Protein AF-A0A397UFF4-F1 (afdb_monomer_lite)

Foldseek 3Di:
DVVQLVLQLVLLVLLLLLVCLLCCQVVVPDDPDPVVVVVSVCCSVVVSVVLVVVLVVVCVVQVQFDDQPPDTDRFPPLVSCLSTNQNVSQVSLVVLLVSLVVSLVSLVVVVVVVVVVVVVVVVVVVPDDDDDDDDDDDVPVVVVVVVVVVVVSLLSNLSSVLSNVLSVLSNVLNVVSVVCSVVVPRDDSDDGSNVVSVVVNVVSCCVSPVPDPCVVVVCVVVVD

pLDDT: mean 74.73, std 12.28, range [41.25, 94.06]

Organism: NCBI:txid44941

Sequence (224 aa):
MVLQYTATFQMACAFCFAIQTYVQLVHFHQSISHEIRIFFRWFIIIYPIIMTTILIILSARFSAVKPKRMICDVIDPVWIRIFGFSGLNQLYSIPGTFFSGRAAYEVYKHLDLFKSSSNSASEHVIDHDNIHQQRNTSRDHFSTQNKAYSLTRDAAIRMVVFSFLFALINFFACIPNFIDIINGVRIEKEPTSTDWVASAIGIFVFLVFGWPYNFQNVKKLWLG

Structure (mmCIF, N/CA/C/O backbone):
data_AF-A0A397UFF4-F1
#
_entry.id   AF-A0A397UFF4-F1
#
loop_
_atom_site.group_PDB
_atom_site.id
_atom_site.type_symbol
_atom_site.label_atom_id
_atom_site.label_alt_id
_atom_site.label_comp_id
_atom_site.label_asym_id
_atom_site.label_entity_id
_atom_site.label_seq_id
_atom_site.pdbx_PDB_ins_code
_atom_site.Cartn_x
_atom_site.Cartn_y
_atom_site.Cartn_z
_atom_site.occupancy
_atom_site.B_iso_or_equiv
_atom_site.auth_seq_id
_atom_site.auth_comp_id
_atom_site.auth_asym_id
_atom_site.auth_atom_id
_atom_site.pdbx_PDB_model_num
ATOM 1 N N . MET A 1 1 ? -9.339 -7.759 16.052 1.00 76.62 1 MET A N 1
ATOM 2 C CA . MET A 1 1 ? -7.878 -7.910 16.240 1.00 76.62 1 MET A CA 1
ATOM 3 C C . MET A 1 1 ? -7.187 -8.522 15.027 1.00 76.62 1 MET A C 1
ATOM 5 O O . MET A 1 1 ? -6.348 -7.839 14.462 1.00 76.62 1 MET A O 1
ATOM 9 N N . VAL A 1 2 ? -7.562 -9.721 14.554 1.00 82.38 2 VAL A N 1
ATOM 10 C CA . VAL A 1 2 ? -6.943 -10.323 13.346 1.00 82.38 2 VAL A CA 1
ATOM 11 C C . VAL A 1 2 ? -6.980 -9.375 12.141 1.00 82.38 2 VAL A C 1
ATOM 13 O O . VAL A 1 2 ? -5.948 -9.144 11.528 1.00 82.38 2 VAL A O 1
ATOM 16 N N . LEU A 1 3 ? -8.124 -8.731 11.885 1.00 79.75 3 LEU A N 1
ATOM 17 C CA . LEU A 1 3 ? -8.279 -7.755 10.797 1.00 79.75 3 LEU A CA 1
ATOM 18 C C . LEU A 1 3 ? -7.298 -6.564 10.884 1.00 79.75 3 LEU A C 1
ATOM 20 O O . LEU A 1 3 ? -6.788 -6.089 9.873 1.00 79.75 3 LEU A O 1
ATOM 24 N N . GLN A 1 4 ? -7.015 -6.081 12.097 1.00 81.69 4 GLN A N 1
ATOM 25 C CA . GLN A 1 4 ? -6.089 -4.963 12.318 1.00 81.69 4 GLN A CA 1
ATOM 26 C C . GLN A 1 4 ? -4.633 -5.405 12.123 1.00 81.69 4 GLN A C 1
ATOM 28 O O . GLN A 1 4 ? -3.840 -4.682 11.518 1.00 81.69 4 GLN A O 1
ATOM 33 N N . TYR A 1 5 ? -4.299 -6.621 12.560 1.00 87.31 5 TYR A N 1
ATOM 34 C CA . TYR A 1 5 ? -2.994 -7.221 12.299 1.00 87.31 5 TYR A CA 1
ATOM 35 C C . TYR A 1 5 ? -2.764 -7.417 10.794 1.00 87.31 5 TYR A C 1
ATOM 37 O O . TYR A 1 5 ? -1.749 -6.977 10.263 1.00 87.31 5 TYR A O 1
ATOM 45 N N . THR A 1 6 ? -3.727 -8.002 10.075 1.00 85.69 6 THR A N 1
ATOM 46 C CA . THR A 1 6 ? -3.602 -8.230 8.626 1.00 85.69 6 THR A CA 1
ATOM 47 C C . THR A 1 6 ? -3.455 -6.926 7.856 1.00 85.69 6 THR A C 1
ATOM 49 O O . THR A 1 6 ? -2.673 -6.854 6.914 1.00 85.69 6 THR A O 1
ATOM 52 N N . ALA A 1 7 ? -4.156 -5.876 8.277 1.00 81.50 7 ALA A N 1
ATOM 53 C CA . ALA A 1 7 ? -4.060 -4.571 7.646 1.00 81.50 7 ALA A CA 1
ATOM 54 C C . ALA A 1 7 ? -2.711 -3.882 7.874 1.00 81.50 7 ALA A C 1
ATOM 56 O O . ALA A 1 7 ? -2.105 -3.389 6.926 1.00 81.50 7 ALA A O 1
ATOM 57 N N . THR A 1 8 ? -2.220 -3.866 9.117 1.00 85.56 8 THR A N 1
ATOM 58 C CA . THR A 1 8 ? -0.905 -3.284 9.436 1.00 85.56 8 THR A CA 1
ATOM 59 C C . THR A 1 8 ? 0.222 -4.062 8.760 1.00 85.56 8 THR A C 1
ATOM 61 O O . THR A 1 8 ? 1.150 -3.458 8.224 1.00 85.56 8 THR A O 1
ATOM 64 N N . PHE A 1 9 ? 0.102 -5.390 8.690 1.00 89.75 9 PHE A N 1
ATOM 65 C CA . PHE A 1 9 ? 0.999 -6.248 7.922 1.00 89.75 9 PHE A CA 1
ATOM 66 C C . PHE A 1 9 ? 0.965 -5.920 6.422 1.00 89.75 9 PHE A C 1
ATOM 68 O O . PHE A 1 9 ? 2.011 -5.705 5.812 1.00 89.75 9 PHE A O 1
ATOM 75 N N . GLN A 1 10 ? -0.227 -5.817 5.823 1.00 86.38 10 GLN A N 1
ATOM 76 C CA . GLN A 1 10 ? -0.390 -5.462 4.412 1.00 86.38 10 GLN A CA 1
ATOM 77 C C . GLN A 1 10 ? 0.230 -4.095 4.095 1.00 86.38 10 GLN A C 1
ATOM 79 O O . GLN A 1 10 ? 0.913 -3.957 3.081 1.00 86.38 10 GLN A O 1
ATOM 84 N N . MET A 1 11 ? 0.040 -3.101 4.964 1.00 84.31 11 MET A N 1
ATOM 85 C CA . MET A 1 11 ? 0.627 -1.772 4.787 1.00 84.31 11 MET A CA 1
ATOM 86 C C . MET A 1 11 ? 2.148 -1.776 4.918 1.00 84.31 11 MET A C 1
ATOM 88 O O . MET A 1 11 ? 2.818 -1.136 4.109 1.00 84.31 11 MET A O 1
ATOM 92 N N . ALA A 1 12 ? 2.710 -2.528 5.870 1.00 88.75 12 ALA A N 1
ATOM 93 C CA . ALA A 1 12 ? 4.157 -2.694 5.983 1.00 88.75 12 ALA A CA 1
ATOM 94 C C . ALA A 1 12 ? 4.745 -3.341 4.718 1.00 88.75 12 ALA A C 1
ATOM 96 O O . ALA A 1 12 ? 5.722 -2.840 4.162 1.00 88.75 12 ALA A O 1
ATOM 97 N N . CYS A 1 13 ? 4.102 -4.397 4.209 1.00 88.75 13 CYS A N 1
ATOM 98 C CA . CYS A 1 13 ? 4.479 -5.042 2.952 1.00 88.75 13 CYS A CA 1
ATOM 99 C C . CYS A 1 13 ? 4.415 -4.073 1.768 1.00 88.75 13 CYS A C 1
ATOM 101 O O . CYS A 1 13 ? 5.367 -3.989 0.995 1.00 88.75 13 CYS A O 1
ATOM 103 N N . ALA A 1 14 ? 3.326 -3.315 1.637 1.00 84.88 14 ALA A N 1
ATOM 104 C CA . ALA A 1 14 ? 3.156 -2.355 0.554 1.00 84.88 14 ALA A CA 1
ATOM 105 C C . ALA A 1 14 ? 4.179 -1.214 0.612 1.00 84.88 14 ALA A C 1
ATOM 107 O O . ALA A 1 14 ? 4.724 -0.819 -0.415 1.00 84.88 14 ALA A O 1
ATOM 108 N N . PHE A 1 15 ? 4.486 -0.713 1.809 1.00 86.62 15 PHE A N 1
ATOM 109 C CA . PHE A 1 15 ? 5.503 0.313 2.007 1.00 86.62 15 PHE A CA 1
ATOM 110 C C . PHE A 1 15 ? 6.901 -0.192 1.627 1.00 86.62 15 PHE A C 1
ATOM 112 O O . PHE A 1 15 ? 7.610 0.458 0.857 1.00 86.62 15 PHE A O 1
ATOM 119 N N . CYS A 1 16 ? 7.280 -1.385 2.095 1.00 88.69 16 CYS A N 1
ATOM 120 C CA . CYS A 1 16 ? 8.537 -2.021 1.706 1.00 88.69 16 CYS A CA 1
ATOM 121 C C . CYS A 1 16 ? 8.599 -2.284 0.196 1.00 88.69 16 CYS A C 1
ATOM 123 O O . CYS A 1 16 ? 9.636 -2.044 -0.420 1.00 88.69 16 CYS A O 1
ATOM 125 N N . PHE A 1 17 ? 7.492 -2.716 -0.412 1.00 85.81 17 PHE A N 1
ATOM 126 C CA . PHE A 1 17 ? 7.392 -2.922 -1.854 1.00 85.81 17 PHE A CA 1
ATOM 127 C C . PHE A 1 17 ? 7.579 -1.617 -2.638 1.00 85.81 17 PHE A C 1
ATOM 129 O O . PHE A 1 17 ? 8.335 -1.596 -3.610 1.00 85.81 17 PHE A O 1
ATOM 136 N N . ALA A 1 18 ? 6.963 -0.518 -2.194 1.00 84.56 18 ALA A N 1
ATOM 137 C CA . ALA A 1 18 ? 7.121 0.797 -2.807 1.00 84.56 18 ALA A CA 1
ATOM 138 C C . ALA A 1 18 ? 8.579 1.279 -2.751 1.00 84.56 18 ALA A C 1
ATOM 140 O O . ALA A 1 18 ? 9.118 1.728 -3.762 1.00 84.56 18 ALA A O 1
ATOM 141 N N . ILE A 1 19 ? 9.251 1.129 -1.601 1.00 85.25 19 ILE A N 1
ATOM 142 C CA . ILE A 1 19 ? 10.671 1.491 -1.459 1.00 85.25 19 ILE A CA 1
ATOM 143 C C . ILE A 1 19 ? 11.549 0.600 -2.332 1.00 85.25 19 ILE A C 1
ATOM 145 O O . ILE A 1 19 ? 12.431 1.096 -3.028 1.00 85.25 19 ILE A O 1
ATOM 149 N N . GLN A 1 20 ? 11.322 -0.712 -2.315 1.00 86.19 20 GLN A N 1
ATOM 150 C CA . GLN A 1 20 ? 12.098 -1.647 -3.119 1.00 86.19 20 GLN A CA 1
ATOM 151 C C . GLN A 1 20 ? 11.964 -1.338 -4.614 1.00 86.19 20 GLN A C 1
ATOM 153 O O . GLN A 1 20 ? 12.970 -1.297 -5.319 1.00 86.19 20 GLN A O 1
ATOM 158 N N . THR A 1 21 ? 10.743 -1.070 -5.071 1.00 81.31 21 THR A N 1
ATOM 159 C CA . THR A 1 21 ? 10.449 -0.680 -6.453 1.00 81.31 21 THR A CA 1
ATOM 160 C C . THR A 1 21 ? 11.143 0.636 -6.804 1.00 81.31 21 THR A C 1
ATOM 162 O O . THR A 1 21 ? 11.802 0.730 -7.836 1.00 81.31 21 THR A O 1
ATOM 165 N N . TYR A 1 22 ? 11.078 1.630 -5.915 1.00 83.19 22 TYR A N 1
ATOM 166 C CA . TYR A 1 22 ? 11.775 2.903 -6.084 1.00 83.19 22 TYR A CA 1
ATOM 167 C C . TYR A 1 22 ? 13.294 2.720 -6.207 1.00 83.19 22 TYR A C 1
ATOM 169 O O . TYR A 1 22 ? 13.891 3.205 -7.163 1.00 83.19 22 TYR A O 1
ATOM 177 N N . VAL A 1 23 ? 13.926 1.983 -5.289 1.00 82.94 23 VAL A N 1
ATOM 178 C CA . VAL A 1 23 ? 15.381 1.764 -5.312 1.00 82.94 23 VAL A CA 1
ATOM 179 C C . VAL A 1 23 ? 15.800 1.014 -6.574 1.00 82.94 23 VAL A C 1
ATOM 181 O O . VAL A 1 23 ? 16.764 1.412 -7.217 1.00 82.94 23 VAL A O 1
ATOM 184 N N . GLN A 1 24 ? 15.067 -0.029 -6.967 1.00 78.88 24 GLN A N 1
ATOM 185 C CA . GLN A 1 24 ? 15.399 -0.813 -8.159 1.00 78.88 24 GLN A CA 1
ATOM 186 C C . GLN A 1 24 ? 15.298 -0.005 -9.458 1.00 78.88 24 GLN A C 1
ATOM 188 O O . GLN A 1 24 ? 16.099 -0.220 -10.364 1.00 78.88 24 GLN A O 1
ATOM 193 N N . LEU A 1 25 ? 14.328 0.906 -9.559 1.00 75.12 25 LEU A N 1
ATOM 194 C CA . LEU A 1 25 ? 14.071 1.648 -10.795 1.00 75.12 25 LEU A CA 1
ATOM 195 C C . LEU A 1 25 ? 14.857 2.949 -10.889 1.00 75.12 25 LEU A C 1
ATOM 197 O O . LEU A 1 25 ? 15.364 3.271 -11.958 1.00 75.12 25 LEU A O 1
ATOM 201 N N . VAL A 1 26 ? 14.971 3.686 -9.784 1.00 77.06 26 VAL A N 1
ATOM 202 C CA . VAL A 1 26 ? 15.679 4.972 -9.756 1.00 77.06 26 VAL A CA 1
ATOM 203 C C . VAL A 1 26 ? 17.185 4.754 -9.645 1.00 77.06 26 VAL A C 1
ATOM 205 O O . VAL A 1 26 ? 17.960 5.387 -10.357 1.00 77.06 26 VAL A O 1
ATOM 208 N N . HIS A 1 27 ? 17.622 3.812 -8.806 1.00 75.19 27 HIS A N 1
ATOM 209 C CA . HIS A 1 27 ? 19.030 3.440 -8.680 1.00 75.19 27 HIS A CA 1
ATOM 210 C C . HIS A 1 27 ? 19.319 2.168 -9.479 1.00 75.19 27 HIS A C 1
ATOM 212 O O . HIS A 1 27 ? 19.759 1.168 -8.915 1.00 75.19 27 HIS A O 1
ATOM 218 N N . PHE A 1 28 ? 19.115 2.245 -10.801 1.00 63.56 28 PHE A N 1
ATOM 219 C CA . PHE A 1 28 ? 19.240 1.186 -11.824 1.00 63.56 28 PHE A CA 1
ATOM 220 C C . PHE A 1 28 ? 20.475 0.260 -11.703 1.00 63.56 28 PHE A C 1
ATOM 222 O O . PHE A 1 28 ? 20.515 -0.804 -12.314 1.00 63.56 28 PHE A O 1
ATOM 229 N N . HIS A 1 29 ? 21.485 0.632 -10.909 1.00 55.75 29 HIS A N 1
ATOM 230 C CA . HIS A 1 29 ? 22.740 -0.097 -10.744 1.00 55.75 29 HIS A CA 1
ATOM 231 C C . HIS A 1 29 ? 22.997 -0.670 -9.333 1.00 55.75 29 HIS A C 1
ATOM 233 O O . HIS A 1 29 ? 23.958 -1.420 -9.149 1.00 55.75 29 HIS A O 1
ATOM 239 N N . GLN A 1 30 ? 22.175 -0.361 -8.324 1.00 63.03 30 GLN A N 1
ATOM 240 C CA . GLN A 1 30 ? 22.461 -0.752 -6.942 1.00 63.03 30 GLN A CA 1
ATOM 241 C C . GLN A 1 30 ? 21.504 -1.851 -6.480 1.00 63.03 30 GLN A C 1
ATOM 243 O O . GLN A 1 30 ? 20.375 -1.608 -6.056 1.00 63.03 30 GLN A O 1
ATOM 248 N N . SER A 1 31 ? 21.969 -3.101 -6.547 1.00 65.94 31 SER A N 1
ATOM 249 C CA . SER A 1 31 ? 21.292 -4.205 -5.874 1.00 65.94 31 SER A CA 1
ATOM 250 C C . SER A 1 31 ? 21.135 -3.850 -4.397 1.00 65.94 31 SER A C 1
ATOM 252 O O . SER A 1 31 ? 22.133 -3.574 -3.730 1.00 65.94 31 SER A O 1
ATOM 254 N N . ILE A 1 32 ? 19.896 -3.862 -3.895 1.00 71.50 32 ILE A N 1
ATOM 255 C CA . ILE A 1 32 ? 19.600 -3.605 -2.479 1.00 71.50 32 ILE A CA 1
ATOM 256 C C . ILE A 1 32 ? 20.534 -4.462 -1.627 1.00 71.50 32 ILE A C 1
ATOM 258 O O . ILE A 1 32 ? 20.527 -5.694 -1.773 1.00 71.50 32 ILE A O 1
ATOM 262 N N . SER A 1 33 ? 21.323 -3.797 -0.777 1.00 82.12 33 SER A N 1
ATOM 263 C CA . SER A 1 33 ? 22.289 -4.450 0.100 1.00 82.12 33 SER A CA 1
ATOM 264 C C . SER A 1 33 ? 21.594 -5.499 0.963 1.00 82.12 33 SER A C 1
ATOM 266 O O . SER A 1 33 ? 20.416 -5.376 1.315 1.00 82.12 33 SER A O 1
ATOM 268 N N . HIS A 1 34 ? 22.325 -6.562 1.288 1.00 83.75 34 HIS A N 1
ATOM 269 C CA . HIS A 1 34 ? 21.810 -7.649 2.117 1.00 83.75 34 HIS A CA 1
ATOM 270 C C . HIS A 1 34 ? 21.244 -7.127 3.453 1.00 83.75 34 HIS A C 1
ATOM 272 O O . HIS A 1 34 ? 20.157 -7.536 3.863 1.00 83.75 34 HIS A O 1
ATOM 278 N N . GLU A 1 35 ? 21.908 -6.127 4.039 1.00 87.00 35 GLU A N 1
ATOM 279 C CA . GLU A 1 35 ? 21.488 -5.429 5.259 1.00 87.00 35 GLU A CA 1
ATOM 280 C C . GLU A 1 35 ? 20.086 -4.813 5.154 1.00 87.00 35 GLU A C 1
ATOM 282 O O . GLU A 1 35 ? 19.238 -5.029 6.019 1.00 87.00 35 GLU A O 1
ATOM 287 N N . ILE A 1 36 ? 19.784 -4.103 4.060 1.00 86.00 36 ILE A N 1
ATOM 288 C CA . ILE A 1 36 ? 18.471 -3.461 3.874 1.00 86.00 36 ILE A CA 1
ATOM 289 C C . ILE A 1 36 ? 17.365 -4.515 3.711 1.00 86.00 36 ILE A C 1
ATOM 291 O O . ILE A 1 36 ? 16.253 -4.338 4.208 1.00 86.00 36 ILE A O 1
ATOM 295 N N . ARG A 1 37 ? 17.658 -5.649 3.059 1.00 86.38 37 ARG A N 1
ATOM 296 C CA . ARG A 1 37 ? 16.687 -6.750 2.920 1.00 86.38 37 ARG A CA 1
ATOM 297 C C . ARG A 1 37 ? 16.364 -7.397 4.263 1.00 86.38 37 ARG A C 1
ATOM 299 O O . ARG A 1 37 ? 15.201 -7.706 4.521 1.00 86.38 37 ARG A O 1
ATOM 306 N N . ILE A 1 38 ? 17.379 -7.600 5.104 1.00 90.25 38 ILE A N 1
ATOM 307 C CA . ILE A 1 38 ? 17.199 -8.090 6.474 1.00 90.25 38 ILE A CA 1
ATOM 308 C C . ILE A 1 38 ? 16.347 -7.099 7.264 1.00 90.25 38 ILE A C 1
ATOM 310 O O . ILE A 1 38 ? 15.369 -7.506 7.891 1.00 90.25 38 ILE A O 1
ATOM 314 N N . PHE A 1 39 ? 16.670 -5.808 7.179 1.00 91.62 39 PHE A N 1
ATOM 315 C CA . PHE A 1 39 ? 15.912 -4.758 7.848 1.00 91.62 39 PHE A CA 1
ATOM 316 C C . PHE A 1 39 ? 14.433 -4.766 7.441 1.00 91.62 39 PHE A C 1
ATOM 318 O O . PHE A 1 39 ? 13.569 -4.812 8.312 1.00 91.62 39 PHE A O 1
ATOM 325 N N . PHE A 1 40 ? 14.115 -4.806 6.141 1.00 90.75 40 PHE A N 1
ATOM 326 C CA . PHE A 1 40 ? 12.722 -4.867 5.679 1.00 90.75 40 PHE A CA 1
ATOM 327 C C . PHE A 1 40 ? 11.993 -6.117 6.162 1.00 90.75 40 PHE A C 1
ATOM 329 O O . PHE A 1 40 ? 10.835 -6.033 6.565 1.00 90.75 40 PHE A O 1
ATOM 336 N N . ARG A 1 41 ? 12.664 -7.272 6.171 1.00 91.12 41 ARG A N 1
ATOM 337 C CA . ARG A 1 41 ? 12.071 -8.515 6.674 1.00 91.12 41 ARG A CA 1
ATOM 338 C C . ARG A 1 41 ? 11.702 -8.397 8.151 1.00 91.12 41 ARG A C 1
ATOM 340 O O . ARG A 1 41 ? 10.589 -8.754 8.528 1.00 91.12 41 ARG A O 1
ATOM 347 N N . TRP A 1 42 ? 12.611 -7.879 8.973 1.00 94.06 42 TRP A N 1
ATOM 348 C CA . TRP A 1 42 ? 12.339 -7.654 10.390 1.00 94.06 42 TRP A CA 1
ATOM 349 C C . TRP A 1 42 ? 11.266 -6.595 10.607 1.00 94.06 42 TRP A C 1
ATOM 351 O O . TRP A 1 42 ? 10.383 -6.803 11.431 1.00 94.06 42 TRP A O 1
ATOM 361 N N . PHE A 1 43 ? 11.288 -5.511 9.834 1.00 92.06 43 PHE A N 1
ATOM 362 C CA . PHE A 1 43 ? 10.275 -4.465 9.892 1.00 92.06 43 PHE A CA 1
ATOM 363 C C . PHE A 1 43 ? 8.873 -5.028 9.629 1.00 92.06 43 PHE A C 1
ATOM 365 O O . PHE A 1 43 ? 7.983 -4.824 10.447 1.00 92.06 43 PHE A O 1
ATOM 372 N N . ILE A 1 44 ? 8.690 -5.816 8.563 1.00 92.12 44 ILE A N 1
ATOM 373 C CA . ILE A 1 44 ? 7.399 -6.429 8.204 1.00 92.12 44 ILE A CA 1
ATOM 374 C C . ILE A 1 44 ? 6.849 -7.337 9.316 1.00 92.12 44 ILE A C 1
ATOM 376 O O . ILE A 1 44 ? 5.636 -7.429 9.475 1.00 92.12 44 ILE A O 1
ATOM 380 N N . ILE A 1 45 ? 7.711 -8.002 10.091 1.00 92.31 45 ILE A N 1
ATOM 381 C CA . ILE A 1 45 ? 7.288 -8.922 11.158 1.00 92.31 45 ILE A CA 1
ATOM 382 C C . ILE A 1 45 ? 7.067 -8.178 12.479 1.00 92.31 45 ILE A C 1
ATOM 384 O O . ILE A 1 45 ? 6.024 -8.324 13.113 1.00 92.31 45 ILE A O 1
ATOM 388 N N . ILE A 1 46 ? 8.047 -7.383 12.908 1.00 93.06 46 ILE A N 1
ATOM 389 C CA . ILE A 1 46 ? 8.064 -6.744 14.228 1.00 93.06 46 ILE A CA 1
ATOM 390 C C . ILE A 1 46 ? 7.032 -5.619 14.303 1.00 93.06 46 ILE A C 1
ATOM 392 O O . ILE A 1 46 ? 6.312 -5.512 15.295 1.00 93.06 46 ILE A O 1
ATOM 396 N N . TYR A 1 47 ? 6.930 -4.795 13.258 1.00 90.38 47 TYR A N 1
ATOM 397 C CA . TYR A 1 47 ? 6.035 -3.642 13.238 1.00 90.38 47 TYR A CA 1
ATOM 398 C C . TYR A 1 47 ? 4.563 -4.003 13.529 1.00 90.38 47 TYR A C 1
ATOM 400 O O . TYR A 1 47 ? 4.013 -3.460 14.492 1.00 90.38 47 TYR A O 1
ATOM 408 N N . PRO A 1 48 ? 3.907 -4.936 12.805 1.00 90.75 48 PRO A N 1
ATOM 409 C CA . PRO A 1 48 ? 2.508 -5.269 13.075 1.00 90.75 48 PRO A CA 1
ATOM 410 C C . PRO A 1 48 ? 2.311 -5.906 14.455 1.00 90.75 48 PRO A C 1
ATOM 412 O O . PRO A 1 48 ? 1.272 -5.680 15.075 1.00 90.75 48 PRO A O 1
ATOM 415 N N . ILE A 1 49 ? 3.297 -6.645 14.983 1.00 92.25 49 ILE A N 1
ATOM 416 C CA . ILE A 1 49 ? 3.241 -7.207 16.343 1.00 92.25 49 ILE A CA 1
ATOM 417 C C . ILE A 1 49 ? 3.222 -6.084 17.385 1.00 92.25 49 ILE A C 1
ATOM 419 O O . ILE A 1 49 ? 2.346 -6.068 18.252 1.00 92.25 49 ILE A O 1
ATOM 423 N N . ILE A 1 50 ? 4.148 -5.125 17.289 1.00 92.31 50 ILE A N 1
ATOM 424 C CA . ILE A 1 50 ? 4.219 -3.982 18.209 1.00 92.31 50 ILE A CA 1
ATOM 425 C C . ILE A 1 50 ? 2.928 -3.162 18.139 1.00 92.31 50 ILE A C 1
ATOM 427 O O . ILE A 1 50 ? 2.308 -2.912 19.173 1.00 92.31 50 ILE A O 1
ATOM 431 N N . MET A 1 51 ? 2.478 -2.795 16.936 1.00 89.88 51 MET A N 1
ATOM 432 C CA . MET A 1 51 ? 1.285 -1.956 16.780 1.00 89.88 51 MET A CA 1
ATOM 433 C C . MET A 1 51 ? 0.020 -2.646 17.283 1.00 89.88 51 MET A C 1
ATOM 435 O O . MET A 1 51 ? -0.781 -2.030 17.986 1.00 89.88 51 MET A O 1
ATOM 439 N N . THR A 1 52 ? -0.138 -3.940 16.996 1.00 89.50 52 THR A N 1
ATOM 440 C CA . THR A 1 52 ? -1.280 -4.715 17.499 1.00 89.50 52 THR A CA 1
ATOM 441 C C . THR A 1 52 ? -1.239 -4.816 19.024 1.00 89.50 52 THR A C 1
ATOM 443 O O . THR A 1 52 ? -2.272 -4.683 19.673 1.00 89.50 52 THR A O 1
ATOM 446 N N . THR A 1 53 ? -0.054 -4.981 19.616 1.00 91.44 53 THR A N 1
ATOM 447 C CA . THR A 1 53 ? 0.115 -5.048 21.075 1.00 91.44 53 THR A CA 1
ATOM 448 C C . THR A 1 53 ? -0.267 -3.729 21.746 1.00 91.44 53 THR A C 1
ATOM 450 O O . THR A 1 53 ? -1.044 -3.730 22.700 1.00 91.44 53 THR A O 1
ATOM 453 N N . ILE A 1 54 ? 0.210 -2.596 21.218 1.00 91.31 54 ILE A N 1
ATOM 454 C CA . ILE A 1 54 ? -0.158 -1.257 21.704 1.00 91.31 54 ILE A CA 1
ATOM 455 C C . ILE A 1 54 ? -1.675 -1.070 21.633 1.00 91.31 54 ILE A C 1
ATOM 457 O O . ILE A 1 54 ? -2.299 -0.651 22.608 1.00 91.31 54 ILE A O 1
ATOM 461 N N . LEU A 1 55 ? -2.283 -1.434 20.504 1.00 88.38 55 LEU A N 1
ATOM 462 C CA . LEU A 1 55 ? -3.719 -1.298 20.311 1.00 88.38 55 LEU A CA 1
ATOM 463 C C . LEU A 1 55 ? -4.521 -2.182 21.271 1.00 88.38 55 LEU A C 1
ATOM 465 O O . LEU A 1 55 ? -5.526 -1.720 21.804 1.00 88.38 55 LEU A O 1
ATOM 469 N N . ILE A 1 56 ? -4.077 -3.413 21.542 1.00 90.06 56 ILE A N 1
ATOM 470 C CA . ILE A 1 56 ? -4.697 -4.300 22.539 1.00 90.06 56 ILE A CA 1
ATOM 471 C C . ILE A 1 56 ? -4.634 -3.666 23.932 1.00 90.06 56 ILE A C 1
ATOM 473 O O . ILE A 1 56 ? -5.660 -3.596 24.608 1.00 90.06 56 ILE A O 1
ATOM 477 N N . ILE A 1 57 ? -3.465 -3.166 24.345 1.00 91.88 57 ILE A N 1
ATOM 478 C CA . ILE A 1 57 ? -3.269 -2.548 25.665 1.00 91.88 57 ILE A CA 1
ATOM 479 C C . ILE A 1 57 ? -4.177 -1.325 25.828 1.00 91.88 57 ILE A C 1
ATOM 481 O O . ILE A 1 57 ? -4.892 -1.219 26.825 1.00 91.88 57 ILE A O 1
ATOM 485 N N . LEU A 1 58 ? -4.196 -0.424 24.841 1.00 90.81 58 LEU A N 1
ATOM 486 C CA . LEU A 1 58 ? -5.055 0.763 24.862 1.00 90.81 58 LEU A CA 1
ATOM 487 C C . LEU A 1 58 ? -6.537 0.373 24.854 1.00 90.81 58 LEU A C 1
ATOM 489 O O . LEU A 1 58 ? -7.319 0.878 25.657 1.00 90.81 58 LEU A O 1
ATOM 493 N N . SER A 1 59 ? -6.925 -0.577 24.004 1.00 88.69 59 SER A N 1
ATOM 494 C CA . SER A 1 59 ? -8.319 -1.017 23.902 1.00 88.69 59 SER A CA 1
ATOM 495 C C . SER A 1 59 ? -8.825 -1.635 25.205 1.00 88.69 59 SER A C 1
ATOM 497 O O . SER A 1 59 ? -9.955 -1.363 25.607 1.00 88.69 59 SER A O 1
ATOM 499 N N . ALA A 1 60 ? -7.986 -2.424 25.883 1.00 89.25 60 ALA A N 1
ATOM 500 C CA . ALA A 1 60 ? -8.303 -3.013 27.180 1.00 89.25 60 ALA A CA 1
ATOM 501 C C . ALA A 1 60 ? -8.379 -1.950 28.285 1.00 89.25 60 ALA A C 1
ATOM 503 O O . ALA A 1 60 ? -9.313 -1.957 29.084 1.00 89.25 60 ALA A O 1
ATOM 504 N N . ARG A 1 61 ? -7.434 -1.000 28.309 1.00 93.06 61 ARG A N 1
ATOM 505 C CA . ARG A 1 61 ? -7.371 0.059 29.328 1.00 93.06 61 ARG A CA 1
ATOM 506 C C . ARG A 1 61 ? -8.586 0.985 29.284 1.00 93.06 61 ARG A C 1
ATOM 508 O O . ARG A 1 61 ? -9.083 1.375 30.335 1.00 93.06 61 ARG A O 1
ATOM 515 N N . PHE A 1 62 ? -9.048 1.335 28.087 1.00 89.38 62 PHE A N 1
ATOM 516 C CA . PHE A 1 62 ? -10.125 2.308 27.884 1.00 89.38 62 PHE A CA 1
ATOM 517 C C . PHE A 1 62 ? -11.494 1.669 27.621 1.00 89.38 62 PHE A C 1
ATOM 519 O O . PHE A 1 62 ? -12.447 2.388 27.340 1.00 89.38 62 PHE A O 1
ATOM 526 N N . SER A 1 63 ? -11.612 0.335 27.717 1.00 84.81 63 SER A N 1
ATOM 527 C CA . SER A 1 63 ? -12.840 -0.407 27.376 1.00 84.81 63 SER A CA 1
ATOM 528 C C . SER A 1 63 ? -13.394 -0.006 26.004 1.00 84.81 63 SER A C 1
ATOM 530 O O . SER A 1 63 ? -14.592 0.210 25.819 1.00 84.81 63 SER A O 1
ATOM 532 N N . ALA A 1 64 ? -12.484 0.132 25.037 1.00 82.19 64 ALA A N 1
ATOM 533 C CA . ALA A 1 64 ? -12.778 0.810 23.782 1.00 82.19 64 ALA A CA 1
ATOM 534 C C . ALA A 1 64 ? -13.450 -0.080 22.729 1.00 82.19 64 ALA A C 1
ATOM 536 O O . ALA A 1 64 ? -13.947 0.404 21.706 1.00 82.19 64 ALA A O 1
ATOM 537 N N . VAL A 1 65 ? -13.466 -1.390 22.984 1.00 82.75 65 VAL A N 1
ATOM 538 C CA . VAL A 1 65 ? -14.070 -2.391 22.109 1.00 82.75 65 VAL A CA 1
ATOM 539 C C . VAL A 1 65 ? -15.578 -2.372 22.306 1.00 82.75 65 VAL A C 1
ATOM 541 O O . VAL A 1 65 ? -16.081 -2.731 23.369 1.00 82.75 65 VAL A O 1
ATOM 544 N N . LYS A 1 66 ? -16.304 -1.980 21.260 1.00 81.94 66 LYS A N 1
ATOM 545 C CA . LYS A 1 66 ? -17.767 -2.007 21.238 1.00 81.94 66 LYS A CA 1
ATOM 546 C C . LYS A 1 66 ? -18.248 -2.811 20.024 1.00 81.94 66 LYS A C 1
ATOM 548 O O . LYS A 1 66 ? -17.597 -2.807 18.976 1.00 81.94 66 LYS A O 1
ATOM 553 N N . PRO A 1 67 ? -19.375 -3.528 20.135 1.00 75.62 67 PRO A N 1
ATOM 554 C CA . PRO A 1 67 ? -19.930 -4.260 19.004 1.00 75.62 67 PRO A CA 1
ATOM 555 C C . PRO A 1 67 ? -20.440 -3.283 17.932 1.00 75.62 67 PRO A C 1
ATOM 557 O O . PRO A 1 67 ? -21.304 -2.446 18.200 1.00 75.62 67 PRO A O 1
ATOM 560 N N . LYS A 1 68 ? -19.930 -3.402 16.700 1.00 70.69 68 LYS A N 1
ATOM 561 C CA . LYS A 1 68 ? -20.384 -2.664 15.512 1.00 70.69 68 LYS A CA 1
ATOM 562 C C . LYS A 1 68 ? -21.007 -3.644 14.513 1.00 70.69 68 LYS A C 1
ATOM 564 O O . LYS A 1 68 ? -20.303 -4.346 13.793 1.00 70.69 68 LYS A O 1
ATOM 569 N N . ARG A 1 69 ? -22.345 -3.682 14.452 1.00 71.75 69 ARG A N 1
ATOM 570 C CA . ARG A 1 69 ? -23.137 -4.640 13.645 1.00 71.75 69 ARG A CA 1
ATOM 571 C C . ARG A 1 69 ? -22.696 -6.095 13.882 1.00 71.75 69 ARG A C 1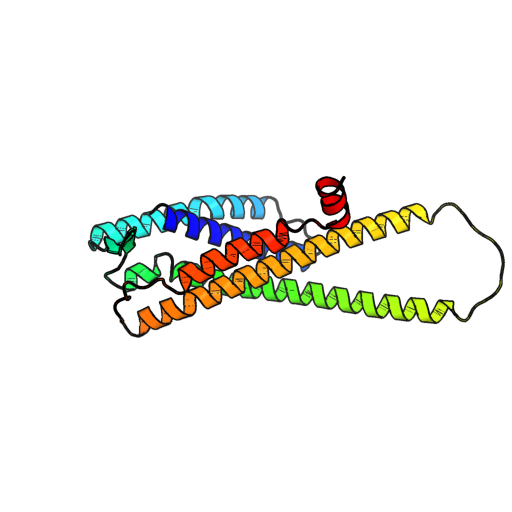
ATOM 573 O O . ARG A 1 69 ? -23.179 -6.704 14.826 1.00 71.75 69 ARG A O 1
ATOM 580 N N . MET A 1 70 ? -21.798 -6.621 13.045 1.00 65.69 70 MET A N 1
ATOM 581 C CA . MET A 1 70 ? -21.323 -8.013 13.072 1.00 65.69 70 MET A CA 1
ATOM 582 C C . MET A 1 70 ? -19.850 -8.164 13.486 1.00 65.69 70 MET A C 1
ATOM 584 O O . MET A 1 70 ? -19.338 -9.279 13.514 1.00 65.69 70 MET A O 1
ATOM 588 N N . ILE A 1 71 ? -19.146 -7.065 13.778 1.00 72.88 71 ILE A N 1
ATOM 589 C CA . ILE A 1 71 ? -17.714 -7.073 14.103 1.00 72.88 71 ILE A CA 1
ATOM 590 C C . ILE A 1 71 ? -17.481 -6.246 15.372 1.00 72.88 71 ILE A C 1
ATOM 592 O O . ILE A 1 71 ? -18.047 -5.168 15.544 1.00 72.88 71 ILE A O 1
ATOM 596 N N . CYS A 1 72 ? -16.644 -6.742 16.281 1.00 75.31 72 CYS A N 1
ATOM 597 C CA . CYS A 1 72 ? -16.158 -5.949 17.410 1.00 75.31 72 CYS A CA 1
ATOM 598 C C . CYS A 1 72 ? -15.045 -5.016 16.924 1.00 75.31 72 CYS A C 1
ATOM 600 O O . CYS A 1 72 ? -14.005 -5.498 16.464 1.00 75.31 72 CYS A O 1
ATOM 602 N N . ASP A 1 73 ? -15.254 -3.705 17.045 1.00 75.81 73 ASP A N 1
ATOM 603 C CA . ASP A 1 73 ? -14.279 -2.693 16.634 1.00 75.81 73 ASP A CA 1
ATOM 604 C C . ASP A 1 73 ? -14.059 -1.650 17.739 1.00 75.81 73 ASP A C 1
ATOM 606 O O . ASP A 1 73 ? -14.818 -1.558 18.709 1.00 75.81 73 ASP A O 1
ATOM 610 N N . VAL A 1 74 ? -12.976 -0.891 17.616 1.00 78.50 74 VAL A N 1
ATOM 611 C CA . VAL A 1 74 ? -12.589 0.160 18.557 1.00 78.50 74 VAL A CA 1
ATOM 612 C C . VAL A 1 74 ? -13.320 1.445 18.176 1.00 78.50 74 VAL A C 1
ATOM 614 O O . VAL A 1 74 ? -12.990 2.077 17.174 1.00 78.50 74 VAL A O 1
ATOM 617 N N . ILE A 1 75 ? -14.337 1.817 18.957 1.00 76.56 75 ILE A N 1
ATOM 618 C CA . ILE A 1 75 ? -15.229 2.945 18.623 1.00 76.56 75 ILE A CA 1
ATOM 619 C C . ILE A 1 75 ? -14.943 4.172 19.494 1.00 76.56 75 ILE A C 1
ATOM 621 O O . ILE A 1 75 ? -15.046 5.301 19.024 1.00 76.56 75 ILE A O 1
ATOM 625 N N . ASP A 1 76 ? -14.615 3.966 20.768 1.00 75.81 76 ASP A N 1
ATOM 626 C CA . ASP A 1 76 ? -14.629 5.031 21.771 1.00 75.81 76 ASP A CA 1
ATOM 627 C C . ASP A 1 76 ? -13.531 4.797 22.812 1.00 75.81 76 ASP A C 1
ATOM 629 O O . ASP A 1 76 ? -13.536 3.729 23.411 1.00 75.81 7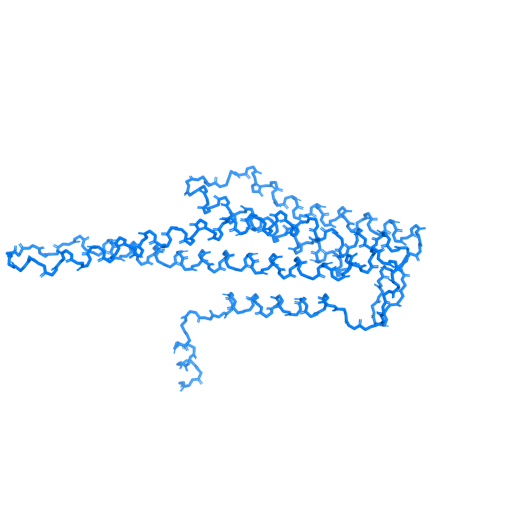6 ASP A O 1
ATOM 633 N N . PRO A 1 77 ? -12.609 5.735 23.072 1.00 81.12 77 PRO A N 1
ATOM 634 C CA . PRO A 1 77 ? -12.517 7.081 22.508 1.00 81.12 77 PRO A CA 1
ATOM 635 C C . PRO A 1 77 ? -11.960 7.141 21.077 1.00 81.12 77 PRO A C 1
ATOM 637 O O . PRO A 1 77 ? -11.094 6.360 20.681 1.00 81.12 77 PRO A O 1
ATOM 640 N N . VAL A 1 78 ? -12.432 8.141 20.320 1.00 77.81 78 VAL A N 1
ATOM 641 C CA . VAL A 1 78 ? -12.128 8.359 18.889 1.00 77.81 78 VAL A CA 1
ATOM 642 C C . VAL A 1 78 ? -10.622 8.417 18.606 1.00 77.81 78 VAL A C 1
ATOM 644 O O . VAL A 1 78 ? -10.169 7.923 17.578 1.00 77.81 78 VAL A O 1
ATOM 647 N N . TRP A 1 79 ? -9.815 8.948 19.526 1.00 81.19 79 TRP A N 1
ATOM 648 C CA . TRP A 1 79 ? -8.367 9.058 19.331 1.00 81.19 79 TRP A CA 1
ATOM 649 C C . TRP A 1 79 ? -7.646 7.699 19.307 1.00 81.19 79 TRP A C 1
ATOM 651 O O . TRP A 1 79 ? -6.635 7.570 18.621 1.00 81.19 79 TRP A O 1
ATOM 661 N N . ILE A 1 80 ? -8.164 6.654 19.970 1.00 83.62 80 ILE A N 1
ATOM 662 C CA . ILE A 1 80 ? -7.557 5.308 19.902 1.00 83.62 80 ILE A CA 1
ATOM 663 C C . ILE A 1 80 ? -7.693 4.743 18.482 1.00 83.62 80 ILE A C 1
ATOM 665 O O . ILE A 1 80 ? -6.839 3.982 18.030 1.00 83.62 80 ILE A O 1
ATOM 669 N N . ARG A 1 81 ? -8.699 5.193 17.719 1.00 76.12 81 ARG A N 1
ATOM 670 C CA . ARG A 1 81 ? -8.879 4.834 16.307 1.00 76.12 81 ARG A CA 1
ATOM 671 C C . ARG A 1 81 ? -7.735 5.325 15.416 1.00 76.12 81 ARG A C 1
ATOM 673 O O . ARG A 1 81 ? -7.469 4.700 14.390 1.00 76.12 81 ARG A O 1
ATOM 680 N N . ILE A 1 82 ? -7.021 6.381 15.818 1.00 77.31 82 ILE A N 1
ATOM 681 C CA . ILE A 1 82 ? -5.813 6.852 15.120 1.00 77.31 82 ILE A CA 1
ATOM 682 C C . ILE A 1 82 ? -4.727 5.767 15.163 1.00 77.31 82 ILE A C 1
ATOM 684 O O . ILE A 1 82 ? -4.057 5.521 14.166 1.00 77.31 82 ILE A O 1
ATOM 688 N N . PHE A 1 83 ? -4.613 5.051 16.282 1.00 80.50 83 PHE A N 1
ATOM 689 C CA . PHE A 1 83 ? -3.713 3.902 16.425 1.00 80.50 83 PHE A CA 1
ATOM 690 C C . PHE A 1 83 ? -4.280 2.603 15.831 1.00 80.50 83 PHE A C 1
ATOM 692 O O . PHE A 1 83 ? -3.612 1.572 15.837 1.00 80.50 83 PHE A O 1
ATOM 699 N N . GLY A 1 84 ? -5.517 2.637 15.338 1.00 75.31 84 GLY A N 1
ATOM 700 C CA . GLY A 1 84 ? -6.156 1.534 14.638 1.00 75.31 84 GLY A CA 1
ATOM 701 C C . GLY A 1 84 ? -5.938 1.583 13.126 1.00 75.31 84 GLY A C 1
ATOM 702 O O . GLY A 1 84 ? -5.069 2.280 12.604 1.00 75.31 84 GLY A O 1
ATOM 703 N N . PHE A 1 85 ? -6.792 0.847 12.415 1.00 68.75 85 PHE A N 1
ATOM 704 C CA . PHE A 1 85 ? -6.768 0.707 10.956 1.00 68.75 85 PHE A CA 1
ATOM 705 C C . PHE A 1 85 ? -6.787 2.046 10.201 1.00 68.75 85 PHE A C 1
ATOM 707 O O . PHE A 1 85 ? -6.200 2.158 9.132 1.00 68.75 85 PHE A O 1
ATOM 714 N N . SER A 1 86 ? -7.458 3.069 10.729 1.00 70.81 86 SER A N 1
ATOM 715 C CA . SER A 1 86 ? -7.677 4.310 9.983 1.00 70.81 86 SER A CA 1
ATOM 716 C C . SER A 1 86 ? -6.509 5.296 10.041 1.00 70.81 86 SER A C 1
ATOM 718 O O . SER A 1 86 ? -6.244 5.943 9.036 1.00 70.81 86 SER A O 1
ATOM 720 N N . GLY A 1 87 ? -5.822 5.449 11.179 1.00 73.25 87 GLY A N 1
ATOM 721 C CA . GLY A 1 87 ? -4.830 6.524 11.325 1.00 73.25 87 GLY A CA 1
ATOM 722 C C . GLY A 1 87 ? -3.414 6.123 10.918 1.00 73.25 87 GLY A C 1
ATOM 723 O O . GLY A 1 87 ? -2.790 6.788 10.096 1.00 73.25 87 GLY A O 1
ATOM 724 N N . LEU A 1 88 ? -2.898 5.009 11.439 1.00 76.81 88 LEU A N 1
ATOM 725 C CA . LEU A 1 88 ? -1.525 4.581 11.141 1.00 76.81 88 LEU A CA 1
ATOM 726 C C . LEU A 1 88 ? -1.324 4.214 9.674 1.00 76.81 88 LEU A C 1
ATOM 728 O O . LEU A 1 88 ? -0.283 4.534 9.105 1.00 76.81 88 LEU A O 1
ATOM 732 N N . ASN A 1 89 ? -2.328 3.603 9.043 1.00 75.81 89 ASN A N 1
ATOM 733 C CA . ASN A 1 89 ? -2.272 3.298 7.615 1.00 75.81 89 ASN A CA 1
ATOM 734 C C . ASN A 1 89 ? -2.068 4.576 6.784 1.00 75.81 89 ASN A C 1
ATOM 736 O O . ASN A 1 89 ? -1.333 4.554 5.796 1.00 75.81 89 ASN A O 1
ATOM 740 N N . GLN A 1 90 ? -2.615 5.709 7.231 1.00 74.06 90 GLN A N 1
ATOM 741 C CA . GLN A 1 90 ? -2.449 6.992 6.558 1.00 74.06 90 GLN A CA 1
ATOM 742 C C . GLN A 1 90 ? -1.021 7.543 6.672 1.00 74.06 90 GLN A C 1
ATOM 744 O O . GLN A 1 90 ? -0.486 8.108 5.714 1.00 74.06 90 GLN A O 1
ATOM 749 N N . LEU A 1 91 ? -0.368 7.332 7.820 1.00 80.75 91 LEU A N 1
ATOM 750 C CA . LEU A 1 91 ? 1.005 7.789 8.039 1.00 80.75 91 LEU A CA 1
ATOM 751 C C . LEU A 1 91 ? 1.988 7.117 7.072 1.00 80.75 91 LEU A C 1
ATOM 753 O O . LEU A 1 91 ? 2.907 7.772 6.591 1.00 80.75 91 LEU A O 1
ATOM 757 N N . TYR A 1 92 ? 1.771 5.840 6.742 1.00 78.75 92 TYR A N 1
ATOM 758 C CA . TYR A 1 92 ? 2.594 5.112 5.769 1.00 78.75 92 TYR A CA 1
ATOM 759 C C . TYR A 1 92 ? 2.138 5.305 4.322 1.00 78.75 92 TYR A C 1
ATOM 761 O O . TYR A 1 92 ? 2.966 5.238 3.410 1.00 78.75 92 TYR A O 1
ATOM 769 N N . SER A 1 93 ? 0.852 5.588 4.082 1.00 79.75 93 SER A N 1
ATOM 770 C CA . SER A 1 93 ? 0.360 5.822 2.722 1.00 79.75 93 SER A CA 1
ATOM 771 C C . SER A 1 93 ? 0.951 7.088 2.107 1.00 79.75 93 SER A C 1
ATOM 773 O O . SER A 1 93 ? 1.210 7.098 0.910 1.00 79.75 93 SER A O 1
ATOM 775 N N . ILE A 1 94 ? 1.209 8.141 2.892 1.00 82.50 94 ILE A N 1
ATOM 776 C CA . ILE A 1 94 ? 1.798 9.397 2.388 1.00 82.50 94 ILE A CA 1
ATOM 777 C C . ILE A 1 94 ? 3.204 9.171 1.791 1.00 82.50 94 ILE A C 1
ATOM 779 O O . ILE A 1 94 ? 3.376 9.402 0.589 1.00 82.50 94 ILE A O 1
ATOM 783 N N . PRO A 1 95 ? 4.207 8.679 2.550 1.00 83.75 95 PRO A N 1
ATOM 784 C CA . PRO A 1 95 ? 5.530 8.418 1.994 1.00 83.75 95 PRO A CA 1
ATOM 785 C C . PRO A 1 95 ? 5.490 7.303 0.940 1.00 83.75 95 PRO A C 1
ATOM 787 O O . PRO A 1 95 ? 6.181 7.401 -0.071 1.00 83.75 95 PRO A O 1
ATOM 790 N N . GLY A 1 96 ? 4.636 6.285 1.108 1.00 80.62 96 GLY A N 1
ATOM 791 C CA . GLY A 1 96 ? 4.447 5.232 0.107 1.00 80.62 96 GLY A CA 1
ATOM 792 C C . GLY A 1 96 ? 3.947 5.763 -1.242 1.00 80.62 96 GLY A C 1
ATOM 793 O O . GLY A 1 96 ? 4.468 5.371 -2.289 1.00 80.62 96 GLY A O 1
ATOM 794 N N . THR A 1 97 ? 2.995 6.702 -1.230 1.00 82.00 97 THR A N 1
ATOM 795 C CA . THR A 1 97 ? 2.479 7.365 -2.441 1.00 82.00 97 THR A CA 1
ATOM 796 C C . THR A 1 97 ? 3.555 8.232 -3.078 1.00 82.00 97 THR A C 1
ATOM 798 O O . THR A 1 97 ? 3.726 8.190 -4.294 1.00 82.00 97 THR A O 1
ATOM 801 N N . PHE A 1 98 ? 4.328 8.966 -2.271 1.00 86.56 98 PHE A N 1
ATOM 802 C CA . PHE A 1 98 ? 5.426 9.795 -2.764 1.00 86.56 98 PHE A CA 1
ATOM 803 C C . PHE A 1 98 ? 6.492 8.968 -3.502 1.00 86.56 98 PHE A C 1
ATOM 805 O O . PHE A 1 98 ? 6.825 9.278 -4.648 1.00 86.56 98 PHE A O 1
ATOM 812 N N . PHE A 1 99 ? 6.990 7.888 -2.888 1.00 84.44 99 PHE A N 1
ATOM 813 C CA . PHE A 1 99 ? 7.987 7.017 -3.521 1.00 84.44 99 PHE A CA 1
ATOM 814 C C . PHE A 1 99 ? 7.428 6.298 -4.750 1.00 84.44 99 PHE A C 1
ATOM 816 O O . PHE A 1 99 ? 8.102 6.239 -5.779 1.00 84.44 99 PHE A O 1
ATOM 823 N N . SER A 1 100 ? 6.182 5.818 -4.682 1.00 82.25 100 SER A N 1
ATOM 824 C CA . SER A 1 100 ? 5.525 5.168 -5.823 1.00 82.25 100 SER A CA 1
ATOM 825 C C . SER A 1 100 ? 5.325 6.133 -6.994 1.00 82.25 100 SER A C 1
ATOM 827 O O . SER A 1 100 ? 5.582 5.770 -8.138 1.00 82.25 100 SER A O 1
ATOM 829 N N . GLY A 1 101 ? 4.917 7.375 -6.721 1.00 82.56 101 GLY A N 1
ATOM 830 C CA . GLY A 1 101 ? 4.738 8.411 -7.739 1.00 82.56 101 GLY A CA 1
ATOM 831 C C . GLY A 1 101 ? 6.055 8.807 -8.404 1.00 82.56 101 GLY A C 1
ATOM 832 O O . GLY A 1 101 ? 6.120 8.916 -9.626 1.00 82.56 101 GLY A O 1
ATOM 833 N N . ARG A 1 102 ? 7.135 8.946 -7.624 1.00 85.00 102 ARG A N 1
ATOM 834 C CA . ARG A 1 102 ? 8.482 9.188 -8.165 1.00 85.00 102 ARG A CA 1
ATOM 835 C C . ARG A 1 102 ? 8.977 8.030 -9.031 1.00 85.00 102 ARG A C 1
ATOM 837 O O . ARG A 1 102 ? 9.500 8.275 -10.112 1.00 85.00 102 ARG A O 1
ATOM 844 N N . ALA A 1 103 ? 8.775 6.788 -8.591 1.00 82.12 103 ALA A N 1
ATOM 845 C CA . ALA A 1 103 ? 9.129 5.610 -9.379 1.00 82.12 103 ALA A CA 1
ATOM 846 C C . ALA A 1 103 ? 8.346 5.559 -10.704 1.00 82.12 103 ALA A C 1
ATOM 848 O O . ALA A 1 103 ? 8.929 5.291 -11.751 1.00 82.12 103 ALA A O 1
ATOM 849 N N . ALA A 1 104 ? 7.046 5.879 -10.675 1.00 82.12 104 ALA A N 1
ATOM 850 C CA . ALA A 1 104 ? 6.218 5.985 -11.877 1.00 82.12 104 ALA A CA 1
ATOM 851 C C . ALA A 1 104 ? 6.743 7.048 -12.836 1.00 82.12 104 ALA A C 1
ATOM 853 O O . ALA A 1 104 ? 6.926 6.766 -14.019 1.00 82.12 104 ALA A O 1
ATOM 854 N N . TYR A 1 105 ? 7.035 8.240 -12.323 1.00 84.62 105 TYR A N 1
ATOM 855 C CA . TYR A 1 105 ? 7.545 9.343 -13.124 1.00 84.62 105 TYR A CA 1
ATOM 856 C C . TYR A 1 105 ? 8.849 8.991 -13.854 1.00 84.62 105 TYR A C 1
ATOM 858 O O . TYR A 1 105 ? 8.943 9.205 -15.061 1.00 84.62 105 TYR A O 1
ATOM 866 N N . GLU A 1 106 ? 9.828 8.398 -13.163 1.00 83.62 106 GLU A N 1
ATOM 867 C CA . GLU A 1 106 ? 11.101 8.013 -13.793 1.00 83.62 106 GLU A CA 1
ATOM 868 C C . GLU A 1 106 ? 10.906 6.933 -14.867 1.00 83.62 106 GLU A C 1
ATOM 870 O O . GLU A 1 106 ? 11.475 7.026 -15.955 1.00 83.62 106 GLU A O 1
ATOM 875 N N . VAL A 1 107 ? 10.037 5.946 -14.627 1.00 80.38 107 VAL A N 1
ATOM 876 C CA . VAL A 1 107 ? 9.727 4.917 -15.633 1.00 80.38 107 VAL A CA 1
ATOM 877 C C . VAL A 1 107 ? 9.089 5.523 -16.885 1.00 80.38 107 VAL A C 1
ATOM 879 O O . VAL A 1 107 ? 9.509 5.193 -17.996 1.00 80.38 107 VAL A O 1
ATOM 882 N N . TYR A 1 108 ? 8.116 6.426 -16.730 1.00 80.50 108 TYR A N 1
ATOM 883 C CA . TYR A 1 108 ? 7.485 7.113 -17.863 1.00 80.50 108 TYR A CA 1
ATOM 884 C C . TYR A 1 108 ? 8.475 7.991 -18.631 1.00 80.50 108 TYR A C 1
ATOM 886 O O . TYR A 1 108 ? 8.516 7.943 -19.858 1.00 80.50 108 TYR A O 1
ATOM 894 N N . LYS A 1 109 ? 9.350 8.707 -17.922 1.00 83.19 109 LYS A N 1
ATOM 895 C CA . LYS A 1 109 ? 10.407 9.510 -18.541 1.00 83.19 109 LYS A CA 1
ATOM 896 C C . LYS A 1 109 ? 11.355 8.658 -19.392 1.00 83.19 109 LYS A C 1
ATOM 898 O O . LYS A 1 109 ? 11.690 9.041 -20.511 1.00 83.19 109 LYS A O 1
ATOM 903 N N . HIS A 1 110 ? 11.771 7.490 -18.899 1.00 77.50 110 HIS A N 1
ATOM 904 C CA . HIS A 1 110 ? 12.605 6.571 -19.678 1.00 77.50 110 HIS A CA 1
ATOM 905 C C . HIS A 1 110 ? 11.867 5.994 -20.896 1.00 77.50 110 HIS A C 1
ATOM 907 O O . HIS A 1 110 ? 12.474 5.836 -21.953 1.00 77.50 110 HIS A O 1
ATOM 913 N N . LEU A 1 111 ? 10.564 5.717 -20.786 1.00 74.69 111 LEU A N 1
ATOM 914 C CA . LEU A 1 111 ? 9.737 5.254 -21.908 1.00 74.69 111 LEU A CA 1
ATOM 915 C C . LEU A 1 111 ? 9.654 6.282 -23.042 1.00 74.69 111 LEU A C 1
ATOM 917 O O . LEU A 1 111 ? 9.806 5.905 -24.207 1.00 74.69 111 LEU A O 1
ATOM 921 N N . ASP A 1 112 ? 9.457 7.556 -22.710 1.00 74.12 112 ASP A N 1
ATOM 922 C CA . ASP A 1 112 ? 9.359 8.627 -23.705 1.00 74.12 112 ASP A CA 1
ATOM 923 C C . ASP A 1 112 ? 10.676 8.819 -24.472 1.00 74.12 112 ASP A C 1
ATOM 925 O O . ASP A 1 112 ? 10.658 8.985 -25.694 1.00 74.12 112 ASP A O 1
ATOM 929 N N . LEU A 1 113 ? 11.820 8.689 -23.789 1.00 74.50 113 LEU A N 1
ATOM 930 C CA . LEU A 1 113 ? 13.151 8.741 -24.411 1.00 74.50 113 LEU A CA 1
ATOM 931 C C . LEU A 1 113 ? 13.391 7.593 -25.408 1.00 74.50 113 LEU A C 1
ATOM 933 O O . LEU A 1 113 ? 14.016 7.791 -26.450 1.00 74.50 113 LEU A O 1
ATOM 937 N N . PHE A 1 114 ? 12.882 6.389 -25.134 1.00 67.81 114 PHE A N 1
ATOM 938 C CA . PHE A 1 114 ? 12.989 5.276 -26.085 1.00 67.81 114 PHE A CA 1
ATOM 939 C C . PHE A 1 114 ? 12.048 5.433 -27.279 1.00 67.81 114 PHE A C 1
ATOM 941 O O . PHE A 1 114 ? 12.411 5.077 -28.402 1.00 67.81 114 PHE A O 1
ATOM 948 N N . LYS A 1 115 ? 10.842 5.965 -27.052 1.00 69.69 115 LYS A N 1
ATOM 949 C CA . LYS A 1 115 ? 9.870 6.205 -28.121 1.00 69.69 115 LYS A CA 1
ATOM 950 C C . LYS A 1 115 ? 10.391 7.236 -29.123 1.00 69.69 115 LYS A C 1
ATOM 952 O O . LYS A 1 115 ? 10.255 7.024 -30.325 1.00 69.69 115 LYS A O 1
ATOM 957 N N . SER A 1 116 ? 11.026 8.308 -28.649 1.00 65.81 116 SER A N 1
ATOM 958 C CA . SER A 1 116 ? 11.634 9.310 -29.529 1.00 65.81 116 SER A CA 1
ATOM 959 C C . SER A 1 116 ? 12.827 8.745 -30.309 1.00 65.81 116 SER A C 1
ATOM 961 O O . SER A 1 116 ? 12.876 8.906 -31.524 1.00 65.81 116 SER A O 1
ATOM 963 N N . SER A 1 117 ? 13.723 7.988 -29.662 1.00 62.62 117 SER A N 1
ATOM 964 C CA . SER A 1 117 ? 14.897 7.389 -30.319 1.00 62.62 117 SER A CA 1
ATOM 965 C C . SER A 1 117 ? 14.536 6.344 -31.392 1.00 62.62 117 SER A C 1
ATOM 967 O O . SER A 1 117 ? 15.147 6.315 -32.459 1.00 62.62 117 SER A O 1
ATOM 969 N N . SER A 1 118 ? 13.499 5.531 -31.157 1.00 58.09 118 SER A N 1
ATOM 970 C CA . SER A 1 118 ? 12.950 4.579 -32.140 1.00 58.09 118 SER A CA 1
ATOM 971 C C . SER A 1 118 ? 12.412 5.268 -33.398 1.00 58.09 118 SER A C 1
ATOM 973 O O . SER A 1 118 ? 12.620 4.789 -34.516 1.00 58.09 118 SER A O 1
ATOM 975 N N . ASN A 1 119 ? 11.708 6.387 -33.225 1.00 59.56 119 ASN A N 1
ATOM 976 C CA . ASN A 1 119 ? 11.119 7.123 -34.341 1.00 59.56 119 ASN A CA 1
ATOM 977 C C . ASN A 1 119 ? 12.210 7.770 -35.205 1.00 59.56 119 ASN A C 1
ATOM 979 O O . ASN A 1 119 ? 12.167 7.643 -36.424 1.00 59.56 119 ASN A O 1
ATOM 983 N N . SER A 1 120 ? 13.244 8.341 -34.581 1.00 57.81 120 SER A N 1
ATOM 984 C CA . SER A 1 120 ? 14.396 8.918 -35.287 1.00 57.81 120 SER A CA 1
ATOM 985 C C . SER A 1 120 ? 15.232 7.874 -36.041 1.00 57.81 120 SER A C 1
ATOM 987 O O . SER A 1 120 ? 15.722 8.147 -37.132 1.00 57.81 120 SER A O 1
ATOM 989 N N . ALA A 1 121 ? 15.377 6.659 -35.501 1.00 53.50 121 ALA A N 1
ATOM 990 C CA . ALA A 1 121 ? 16.097 5.576 -36.178 1.00 53.50 121 ALA A CA 1
ATOM 991 C C . ALA A 1 121 ? 15.332 5.006 -37.388 1.00 53.50 121 ALA A C 1
ATOM 993 O O . ALA A 1 121 ? 15.950 4.501 -38.321 1.00 53.50 121 ALA A O 1
ATOM 994 N N . SER A 1 122 ? 13.999 5.090 -37.387 1.00 53.53 122 SER A N 1
ATOM 995 C CA . SER A 1 122 ? 13.154 4.605 -38.490 1.00 53.53 122 SER A CA 1
ATOM 996 C C . SER A 1 122 ? 13.111 5.585 -39.668 1.00 53.53 122 SER A C 1
ATOM 998 O O . SER A 1 122 ? 12.926 5.168 -40.807 1.00 53.53 122 SER A O 1
ATOM 1000 N N . GLU A 1 123 ? 13.331 6.873 -39.407 1.00 51.28 123 GLU A N 1
ATOM 1001 C CA . GLU A 1 123 ? 13.346 7.931 -40.422 1.00 51.28 123 GLU A CA 1
ATOM 1002 C C . GLU A 1 123 ? 14.650 7.927 -41.246 1.00 51.28 123 GLU A C 1
ATOM 1004 O O . GLU A 1 123 ? 14.636 8.243 -42.430 1.00 51.28 123 GLU A O 1
ATOM 1009 N N . HIS A 1 124 ? 15.763 7.447 -40.675 1.00 48.06 124 HIS A N 1
ATOM 1010 C CA . HIS A 1 124 ? 17.067 7.392 -41.355 1.00 48.06 124 HIS A CA 1
ATOM 1011 C C . HIS A 1 124 ? 17.298 6.126 -42.216 1.00 48.06 124 HIS A C 1
ATOM 1013 O O . HIS A 1 124 ? 18.319 6.020 -42.896 1.00 48.06 124 HIS A O 1
ATOM 1019 N N . VAL A 1 125 ? 16.378 5.151 -42.192 1.00 51.78 125 VAL A N 1
ATOM 1020 C CA . VAL A 1 125 ? 16.481 3.888 -42.965 1.00 51.78 125 VAL A CA 1
ATOM 1021 C C . VAL A 1 125 ? 15.753 3.966 -44.314 1.00 51.78 125 VAL A C 1
ATOM 1023 O O . VAL A 1 125 ? 15.966 3.113 -45.169 1.00 51.78 125 VAL A O 1
ATOM 1026 N N . ILE A 1 126 ? 14.936 4.998 -44.550 1.00 54.56 126 ILE A N 1
ATOM 1027 C CA . ILE A 1 126 ? 14.211 5.156 -45.822 1.00 54.56 126 ILE A CA 1
ATOM 1028 C C . ILE A 1 126 ? 15.082 5.827 -46.908 1.00 54.56 126 ILE A C 1
ATOM 1030 O O . ILE A 1 126 ? 14.743 5.735 -48.081 1.00 54.56 126 ILE A O 1
ATOM 1034 N N . ASP A 1 127 ? 16.238 6.408 -46.561 1.00 51.06 127 ASP A N 1
ATOM 1035 C CA . ASP A 1 127 ? 17.030 7.229 -47.499 1.00 51.06 127 ASP A CA 1
ATOM 1036 C C . ASP A 1 127 ? 18.357 6.606 -47.980 1.00 51.06 127 ASP A C 1
ATOM 1038 O O . ASP A 1 127 ? 19.210 7.295 -48.531 1.00 51.06 127 ASP A O 1
ATOM 1042 N N . HIS A 1 128 ? 18.582 5.301 -47.791 1.00 48.28 128 HIS A N 1
ATOM 1043 C CA . HIS A 1 128 ? 19.773 4.664 -48.369 1.00 48.28 128 HIS A CA 1
ATOM 1044 C C . HIS A 1 128 ? 19.494 3.253 -48.879 1.00 48.28 128 HIS A C 1
ATOM 1046 O O . HIS A 1 128 ? 19.845 2.239 -48.273 1.00 48.28 128 HIS A O 1
ATOM 1052 N N . ASP A 1 129 ? 18.857 3.218 -50.044 1.00 55.91 129 ASP A N 1
ATOM 1053 C CA . ASP A 1 129 ? 18.850 2.052 -50.910 1.00 55.91 129 ASP A CA 1
ATOM 1054 C C . ASP A 1 129 ? 20.260 1.828 -51.494 1.00 55.91 129 ASP A C 1
ATOM 1056 O O . ASP A 1 129 ? 20.990 2.775 -51.796 1.00 55.91 129 ASP A O 1
ATOM 1060 N N . ASN A 1 130 ? 20.608 0.554 -51.678 1.00 57.22 130 ASN A N 1
ATOM 1061 C CA . ASN A 1 130 ? 21.812 0.016 -52.329 1.00 57.22 130 ASN A CA 1
ATOM 1062 C C . ASN A 1 130 ? 23.156 0.113 -51.572 1.00 57.22 130 ASN A C 1
ATOM 1064 O O . ASN A 1 130 ? 23.827 1.139 -51.573 1.00 57.22 130 ASN A O 1
ATOM 1068 N N . ILE A 1 131 ? 23.621 -1.028 -51.041 1.00 46.34 131 ILE A N 1
ATOM 1069 C CA . ILE A 1 131 ? 24.805 -1.776 -51.528 1.00 46.34 131 ILE A CA 1
ATOM 1070 C C . ILE A 1 131 ? 24.999 -3.034 -50.652 1.00 46.34 131 ILE A C 1
ATOM 1072 O O . ILE A 1 131 ? 25.160 -2.972 -49.439 1.00 46.34 131 ILE A O 1
ATOM 1076 N N . HIS A 1 132 ? 24.934 -4.187 -51.320 1.00 46.62 132 HIS A N 1
ATOM 1077 C CA . HIS A 1 132 ? 25.525 -5.494 -51.013 1.00 46.62 132 HIS A CA 1
ATOM 1078 C C . HIS A 1 132 ? 25.850 -5.903 -49.555 1.00 46.62 132 HIS A C 1
ATOM 1080 O O . HIS A 1 132 ? 26.829 -5.493 -48.948 1.00 46.62 132 HIS A O 1
ATOM 1086 N N . GLN A 1 133 ? 25.129 -6.946 -49.123 1.00 51.09 133 GLN A N 1
ATOM 1087 C CA . GLN A 1 133 ? 25.725 -8.230 -48.725 1.00 51.09 133 GLN A CA 1
ATOM 1088 C C . GLN A 1 133 ? 26.700 -8.243 -47.531 1.00 51.09 133 GLN A C 1
ATOM 1090 O O . GLN A 1 133 ? 27.898 -8.424 -47.701 1.00 51.09 133 GLN A O 1
ATOM 1095 N N . GLN A 1 134 ? 26.149 -8.304 -46.312 1.00 41.25 134 GLN A N 1
ATOM 1096 C CA . GLN A 1 134 ? 26.691 -9.191 -45.271 1.00 41.25 134 GLN A CA 1
ATOM 1097 C C . GLN A 1 134 ? 25.586 -9.599 -44.285 1.00 41.25 134 GLN A C 1
ATOM 1099 O O . GLN A 1 134 ? 25.158 -8.840 -43.416 1.00 41.25 134 GLN A O 1
ATOM 1104 N N . ARG A 1 135 ? 25.059 -10.814 -44.469 1.00 49.84 135 ARG A N 1
ATOM 1105 C CA . ARG A 1 135 ? 24.019 -11.421 -43.630 1.00 49.84 135 ARG A CA 1
ATOM 1106 C C . ARG A 1 135 ? 24.630 -12.590 -42.858 1.00 49.84 135 ARG A C 1
ATOM 1108 O O . ARG A 1 135 ? 25.379 -13.366 -43.442 1.00 49.84 135 ARG A O 1
ATOM 1115 N N . ASN A 1 136 ? 24.162 -12.741 -41.617 1.00 47.31 136 ASN A N 1
ATOM 1116 C CA . ASN A 1 136 ? 24.246 -13.925 -40.748 1.00 47.31 136 ASN A CA 1
ATOM 1117 C C . ASN A 1 136 ? 25.590 -14.014 -40.005 1.00 47.31 136 ASN A C 1
ATOM 1119 O O . ASN A 1 136 ? 26.585 -14.414 -40.585 1.00 47.31 136 ASN A O 1
ATOM 1123 N N . THR A 1 137 ? 25.712 -13.575 -38.747 1.00 45.56 137 THR A N 1
ATOM 1124 C CA . THR A 1 137 ? 25.368 -14.425 -37.583 1.00 45.56 137 THR A CA 1
ATOM 1125 C C . THR A 1 137 ? 25.165 -13.665 -36.252 1.00 45.56 137 THR A C 1
ATOM 1127 O O . THR A 1 137 ? 24.890 -14.295 -35.238 1.00 45.56 137 THR A O 1
ATOM 1130 N N . SER A 1 138 ? 25.224 -12.327 -36.203 1.00 45.69 138 SER A N 1
ATOM 1131 C CA . SER A 1 138 ? 25.129 -11.574 -34.924 1.00 45.69 138 SER A CA 1
ATOM 1132 C C . SER A 1 138 ? 23.744 -10.989 -34.589 1.00 45.69 138 SER A C 1
ATOM 1134 O O . SER A 1 138 ? 23.584 -10.346 -33.554 1.00 45.69 138 SER A O 1
ATOM 1136 N N . ARG A 1 139 ? 22.723 -11.198 -35.435 1.00 48.97 139 ARG A N 1
ATOM 1137 C CA . ARG A 1 139 ? 21.380 -10.597 -35.262 1.00 48.97 139 ARG A CA 1
ATOM 1138 C C . ARG A 1 139 ? 20.493 -11.289 -34.211 1.00 48.97 139 ARG A C 1
ATOM 1140 O O . ARG A 1 139 ? 19.579 -10.646 -33.696 1.00 48.97 139 ARG A O 1
ATOM 1147 N N . ASP A 1 140 ? 20.780 -12.535 -33.835 1.00 49.16 140 ASP A N 1
ATOM 1148 C CA . ASP A 1 140 ? 19.915 -13.295 -32.914 1.00 49.16 140 ASP A CA 1
ATOM 1149 C C . ASP A 1 140 ? 20.169 -12.991 -31.431 1.00 49.16 140 ASP A C 1
ATOM 1151 O O . ASP A 1 140 ? 19.237 -12.990 -30.625 1.00 49.16 140 ASP A O 1
ATOM 1155 N N . HIS A 1 141 ? 21.398 -12.630 -31.050 1.00 46.44 141 HIS A N 1
ATOM 1156 C CA . HIS A 1 141 ? 21.708 -12.313 -29.651 1.00 46.44 141 HIS A CA 1
ATOM 1157 C C . HIS A 1 141 ? 21.095 -10.971 -29.208 1.00 46.44 141 HIS A C 1
ATOM 1159 O O . HIS A 1 141 ? 20.590 -10.851 -28.090 1.00 46.44 141 HIS A O 1
ATOM 1165 N N . PHE A 1 142 ? 21.063 -9.987 -30.115 1.00 50.09 142 PHE A N 1
ATOM 1166 C CA . PHE A 1 142 ? 20.499 -8.657 -29.864 1.00 50.09 142 PHE A CA 1
ATOM 1167 C C . PHE A 1 142 ? 18.960 -8.667 -29.862 1.00 50.09 142 PHE A C 1
ATOM 1169 O O . PHE A 1 142 ? 18.331 -7.998 -29.044 1.00 50.09 142 PHE A O 1
ATOM 1176 N N . SER A 1 143 ? 18.330 -9.474 -30.728 1.00 52.50 143 SER A N 1
ATOM 1177 C CA . SER A 1 143 ? 16.865 -9.618 -30.754 1.00 52.50 143 SER A CA 1
ATOM 1178 C C . SER A 1 143 ? 16.335 -10.324 -29.497 1.00 52.50 143 SER A C 1
ATOM 1180 O O . SER A 1 143 ? 15.309 -9.921 -28.944 1.00 52.50 143 SER A O 1
ATOM 1182 N N . THR A 1 144 ? 17.076 -11.312 -28.984 1.00 55.31 144 THR A N 1
ATOM 1183 C CA . THR A 1 144 ? 16.728 -12.051 -27.762 1.00 55.31 144 THR A CA 1
ATOM 1184 C C . THR A 1 144 ? 16.909 -11.187 -26.509 1.00 55.31 144 THR A C 1
ATOM 1186 O O . THR A 1 144 ? 16.033 -11.181 -25.641 1.00 55.31 144 THR A O 1
ATOM 1189 N N . GLN A 1 145 ? 17.979 -10.380 -26.438 1.00 55.25 145 GLN A N 1
ATOM 1190 C CA . GLN A 1 145 ? 18.172 -9.385 -25.372 1.00 55.25 145 GLN A CA 1
ATOM 1191 C C . GLN A 1 145 ? 17.097 -8.292 -25.388 1.00 55.25 145 GLN A C 1
ATOM 1193 O O . GLN A 1 145 ? 16.542 -7.977 -24.335 1.00 55.25 145 GLN A O 1
ATOM 1198 N N . ASN A 1 146 ? 16.732 -7.768 -26.562 1.00 56.88 146 ASN A N 1
ATOM 1199 C CA . ASN A 1 146 ? 15.655 -6.782 -26.686 1.00 56.88 146 ASN A CA 1
ATOM 1200 C C . ASN A 1 146 ? 14.298 -7.355 -26.247 1.00 56.88 146 ASN A C 1
ATOM 1202 O O . ASN A 1 146 ? 13.513 -6.664 -25.595 1.00 56.88 146 ASN A O 1
ATOM 1206 N N . LYS A 1 147 ? 14.034 -8.637 -26.534 1.00 59.72 147 LYS A N 1
ATOM 1207 C CA . LYS A 1 147 ? 12.809 -9.321 -26.100 1.00 59.72 147 LYS A CA 1
ATOM 1208 C C . LYS A 1 147 ? 12.776 -9.521 -24.581 1.00 59.72 147 LYS A C 1
ATOM 1210 O O . LYS A 1 147 ? 11.777 -9.171 -23.955 1.00 59.72 147 LYS A O 1
ATOM 1215 N N . ALA A 1 148 ? 13.869 -9.994 -23.979 1.00 59.28 148 ALA A N 1
ATOM 1216 C CA . ALA A 1 148 ? 13.992 -10.129 -22.525 1.00 59.28 148 ALA A CA 1
ATOM 1217 C C . ALA A 1 148 ? 13.870 -8.773 -21.805 1.00 59.28 148 ALA A C 1
ATOM 1219 O O . ALA A 1 148 ? 13.167 -8.662 -20.803 1.00 59.28 148 ALA A O 1
ATOM 1220 N N . TYR A 1 149 ? 14.478 -7.720 -22.356 1.00 62.88 149 TYR A N 1
ATOM 1221 C CA . TYR A 1 149 ? 14.366 -6.359 -21.835 1.00 62.88 149 TYR A CA 1
ATOM 1222 C C . TYR A 1 149 ? 12.929 -5.823 -21.920 1.00 62.88 149 TYR A C 1
ATOM 1224 O O . TYR A 1 149 ? 12.413 -5.281 -20.945 1.00 62.88 149 TYR A O 1
ATOM 1232 N N . SER A 1 150 ? 12.243 -6.032 -23.050 1.00 68.62 150 SER A N 1
ATOM 1233 C CA . SER A 1 150 ? 10.847 -5.605 -23.226 1.00 68.62 150 SER A CA 1
ATOM 1234 C C . SER A 1 150 ? 9.875 -6.294 -22.256 1.00 68.62 150 SER A C 1
ATOM 1236 O O . SER A 1 150 ? 8.957 -5.644 -21.758 1.00 68.62 150 SER A O 1
ATOM 1238 N N . LEU A 1 151 ? 10.112 -7.572 -21.928 1.00 68.75 151 LEU A N 1
ATOM 1239 C CA . LEU A 1 151 ? 9.330 -8.335 -20.948 1.00 68.75 151 LEU A CA 1
ATOM 1240 C C . LEU A 1 151 ? 9.551 -7.819 -19.521 1.00 68.75 151 LEU A C 1
ATOM 1242 O O . LEU A 1 151 ? 8.586 -7.572 -18.798 1.00 68.75 151 LEU A O 1
ATOM 1246 N N . THR A 1 152 ? 10.809 -7.601 -19.130 1.00 70.44 152 THR A N 1
ATOM 1247 C CA . THR A 1 152 ? 11.153 -7.039 -17.814 1.00 70.44 152 THR A CA 1
ATOM 1248 C C . THR A 1 152 ? 10.603 -5.623 -17.651 1.00 70.44 152 THR A C 1
ATOM 1250 O O . THR A 1 152 ? 10.114 -5.269 -16.580 1.00 70.44 152 THR A O 1
ATOM 1253 N N . ARG A 1 153 ? 10.610 -4.823 -18.726 1.00 71.88 153 ARG A N 1
ATOM 1254 C CA . ARG A 1 153 ? 10.027 -3.477 -18.743 1.00 71.88 153 ARG A CA 1
ATOM 1255 C C . ARG A 1 153 ? 8.518 -3.504 -18.517 1.00 71.88 153 ARG A C 1
ATOM 1257 O O . ARG A 1 153 ? 8.023 -2.738 -17.699 1.00 71.88 153 ARG A O 1
ATOM 1264 N N . ASP A 1 154 ? 7.791 -4.373 -19.217 1.00 75.56 154 ASP A N 1
ATOM 1265 C CA . ASP A 1 154 ? 6.337 -4.486 -19.047 1.00 75.56 154 ASP A CA 1
ATOM 1266 C C . ASP A 1 154 ? 5.971 -4.922 -17.619 1.00 75.56 154 ASP A C 1
ATOM 1268 O O . ASP A 1 154 ? 5.081 -4.348 -16.993 1.00 75.56 154 ASP A O 1
ATOM 1272 N N . ALA A 1 155 ? 6.726 -5.869 -17.053 1.00 76.88 155 ALA A N 1
ATOM 1273 C CA . ALA A 1 155 ? 6.566 -6.280 -15.661 1.00 76.88 155 ALA A CA 1
ATOM 1274 C C . ALA A 1 155 ? 6.838 -5.127 -14.677 1.00 76.88 155 ALA A C 1
ATOM 1276 O O . ALA A 1 155 ? 6.056 -4.916 -13.749 1.00 76.88 155 ALA A O 1
ATOM 1277 N N . ALA A 1 156 ? 7.900 -4.348 -14.899 1.00 75.50 156 ALA A N 1
ATOM 1278 C CA . ALA A 1 156 ? 8.237 -3.197 -14.068 1.00 75.50 156 ALA A CA 1
ATOM 1279 C C . ALA A 1 156 ? 7.146 -2.115 -14.103 1.00 75.50 156 ALA A C 1
ATOM 1281 O O . ALA A 1 156 ? 6.736 -1.626 -13.052 1.00 75.50 156 ALA A O 1
ATOM 1282 N N . ILE A 1 157 ? 6.613 -1.788 -15.286 1.00 79.62 157 ILE A N 1
ATOM 1283 C CA . ILE A 1 157 ? 5.508 -0.826 -15.429 1.00 79.62 157 ILE A CA 1
ATOM 1284 C C . ILE A 1 157 ? 4.289 -1.297 -14.632 1.00 79.62 157 ILE A C 1
ATOM 1286 O O . ILE A 1 157 ? 3.718 -0.515 -13.873 1.00 79.62 157 ILE A O 1
ATOM 1290 N N . ARG A 1 158 ? 3.914 -2.579 -14.739 1.00 80.38 158 ARG A N 1
ATOM 1291 C CA . ARG A 1 158 ? 2.790 -3.149 -13.976 1.00 80.38 158 ARG A CA 1
ATOM 1292 C C . ARG A 1 158 ? 3.009 -3.043 -12.471 1.00 80.38 158 ARG A C 1
ATOM 1294 O O . ARG A 1 158 ? 2.098 -2.628 -11.762 1.00 80.38 158 ARG A O 1
ATOM 1301 N N . MET A 1 159 ? 4.208 -3.376 -11.990 1.00 81.75 159 MET A N 1
ATOM 1302 C CA . MET A 1 159 ? 4.558 -3.280 -10.567 1.00 81.75 159 MET A CA 1
ATOM 1303 C C . MET A 1 159 ? 4.453 -1.842 -10.048 1.00 81.75 159 MET A C 1
ATOM 1305 O O . MET A 1 159 ? 3.929 -1.613 -8.958 1.00 81.75 159 MET A O 1
ATOM 1309 N N . VAL A 1 160 ? 4.893 -0.868 -10.841 1.00 80.94 160 VAL A N 1
ATOM 1310 C CA . VAL A 1 160 ? 4.874 0.550 -10.467 1.00 80.94 160 VAL A CA 1
ATOM 1311 C C . VAL A 1 160 ? 3.470 1.134 -10.499 1.00 80.94 160 VAL A C 1
ATOM 1313 O O . VAL A 1 160 ? 3.062 1.787 -9.540 1.00 80.94 160 VAL A O 1
ATOM 1316 N N . VAL A 1 161 ? 2.709 0.867 -11.564 1.00 82.38 161 VAL A N 1
ATOM 1317 C CA . VAL A 1 161 ? 1.302 1.280 -11.675 1.00 82.38 161 VAL A CA 1
ATOM 1318 C C . VAL A 1 161 ? 0.492 0.675 -10.535 1.00 82.38 161 VAL A C 1
ATOM 1320 O O . VAL A 1 161 ? -0.296 1.377 -9.907 1.00 82.38 161 VAL A O 1
ATOM 1323 N N . PHE A 1 162 ? 0.736 -0.593 -10.206 1.00 82.81 162 PHE A N 1
ATOM 1324 C CA . PHE A 1 162 ? 0.121 -1.239 -9.056 1.00 82.81 162 PHE A CA 1
ATOM 1325 C C . PHE A 1 162 ? 0.479 -0.554 -7.740 1.00 82.81 162 PHE A C 1
ATOM 1327 O O . PHE A 1 162 ? -0.424 -0.203 -6.989 1.00 82.81 162 PHE A O 1
ATOM 1334 N N . SER A 1 163 ? 1.768 -0.319 -7.472 1.00 82.62 163 SER A N 1
ATOM 1335 C CA . SER A 1 163 ? 2.215 0.364 -6.250 1.00 82.62 163 SER A CA 1
ATOM 1336 C C . SER A 1 163 ? 1.576 1.747 -6.117 1.00 82.62 163 SER A C 1
ATOM 1338 O O . SER A 1 163 ? 1.092 2.116 -5.049 1.00 82.62 163 SER A O 1
ATOM 1340 N N . PHE A 1 164 ? 1.522 2.503 -7.216 1.00 82.25 164 PHE A N 1
ATOM 1341 C CA . PHE A 1 164 ? 0.937 3.838 -7.255 1.00 82.25 164 PHE A CA 1
ATOM 1342 C C . PHE A 1 164 ? -0.577 3.824 -7.023 1.00 82.25 164 PHE A C 1
ATOM 1344 O O . PHE A 1 164 ? -1.065 4.550 -6.157 1.00 82.25 164 PHE A O 1
ATOM 1351 N N . LEU A 1 165 ? -1.320 2.973 -7.738 1.00 83.19 165 LEU A N 1
ATOM 1352 C CA . LEU A 1 165 ? -2.766 2.828 -7.553 1.00 83.19 165 LEU A CA 1
ATOM 1353 C C . LEU A 1 165 ? -3.098 2.332 -6.148 1.00 83.19 165 LEU A C 1
ATOM 1355 O O . LEU A 1 165 ? -3.996 2.866 -5.505 1.00 83.19 165 LEU A O 1
ATOM 1359 N N . PHE A 1 166 ? -2.348 1.354 -5.643 1.00 80.94 166 PHE A N 1
ATOM 1360 C CA . PHE A 1 166 ? -2.500 0.861 -4.282 1.00 80.94 166 PHE A CA 1
ATOM 1361 C C . PHE A 1 166 ? -2.317 1.992 -3.265 1.00 80.94 166 PHE A C 1
ATOM 1363 O O . PHE A 1 166 ? -3.143 2.157 -2.367 1.00 80.94 166 PHE A O 1
ATOM 1370 N N . ALA A 1 167 ? -1.270 2.802 -3.416 1.00 79.44 167 ALA A N 1
ATOM 1371 C CA . ALA A 1 167 ? -1.003 3.916 -2.518 1.00 79.44 167 ALA A CA 1
ATOM 1372 C C . ALA A 1 167 ? -2.101 4.995 -2.586 1.00 79.44 167 ALA A C 1
ATOM 1374 O O . ALA A 1 167 ? -2.587 5.429 -1.541 1.00 79.44 167 ALA A O 1
ATOM 1375 N N . LEU A 1 168 ? -2.568 5.347 -3.791 1.00 80.44 168 LEU A N 1
ATOM 1376 C CA . LEU A 1 168 ? -3.682 6.281 -3.992 1.00 80.44 168 LEU A CA 1
ATOM 1377 C C . LEU A 1 168 ? -4.977 5.792 -3.348 1.00 80.44 168 LEU A C 1
ATOM 1379 O O . LEU A 1 168 ? -5.641 6.550 -2.646 1.00 80.44 168 LEU A O 1
ATOM 1383 N N . ILE A 1 169 ? -5.336 4.527 -3.566 1.00 82.38 169 ILE A N 1
ATOM 1384 C CA . ILE A 1 169 ? -6.557 3.951 -3.006 1.00 82.38 169 ILE A CA 1
ATOM 1385 C C . ILE A 1 169 ? -6.499 3.998 -1.474 1.00 82.38 169 ILE A C 1
ATOM 1387 O O . ILE A 1 169 ? -7.456 4.446 -0.845 1.00 82.38 169 ILE A O 1
ATOM 1391 N N . ASN A 1 170 ? -5.364 3.629 -0.870 1.00 78.38 170 ASN A N 1
ATOM 1392 C CA . ASN A 1 170 ? -5.182 3.736 0.580 1.00 78.38 170 ASN A CA 1
ATOM 1393 C C . ASN A 1 170 ? -5.244 5.189 1.069 1.00 78.38 170 ASN A C 1
ATOM 1395 O O . ASN A 1 170 ? -5.854 5.452 2.103 1.00 78.38 170 ASN A O 1
ATOM 1399 N N . PHE A 1 171 ? -4.681 6.141 0.322 1.00 80.56 171 PHE A N 1
ATOM 1400 C CA . PHE A 1 171 ? -4.765 7.562 0.654 1.00 80.56 171 PHE A CA 1
ATOM 1401 C C . PHE A 1 171 ? -6.222 8.052 0.679 1.00 80.56 171 PHE A C 1
ATOM 1403 O O . PHE A 1 171 ? -6.662 8.612 1.685 1.00 80.56 171 PHE A O 1
ATOM 1410 N N . PHE A 1 172 ? -7.001 7.769 -0.371 1.00 82.06 172 PHE A N 1
ATOM 1411 C CA . PHE A 1 172 ? -8.416 8.153 -0.442 1.00 82.06 172 PHE A CA 1
ATOM 1412 C C . PHE A 1 172 ? -9.284 7.446 0.606 1.00 82.06 172 PHE A C 1
ATOM 1414 O O . PHE A 1 172 ? -10.196 8.065 1.149 1.00 82.06 172 PHE A O 1
ATOM 1421 N N . ALA A 1 173 ? -8.982 6.192 0.954 1.00 76.19 173 ALA A N 1
ATOM 1422 C CA . ALA A 1 173 ? -9.694 5.452 2.002 1.00 76.19 173 ALA A CA 1
ATOM 1423 C C . ALA A 1 173 ? -9.604 6.106 3.380 1.00 76.19 173 ALA A C 1
ATOM 1425 O O . ALA A 1 173 ? -10.499 5.961 4.216 1.00 76.19 173 ALA A O 1
ATOM 1426 N N . CYS A 1 174 ? -8.493 6.794 3.637 1.00 75.25 174 CYS A N 1
ATOM 1427 C CA . CYS A 1 174 ? -8.227 7.381 4.937 1.00 75.25 174 CYS A CA 1
ATOM 1428 C C . CYS A 1 174 ? -8.852 8.775 5.094 1.00 75.25 174 CYS A C 1
ATOM 1430 O O . CYS A 1 174 ? -9.180 9.149 6.218 1.00 75.25 174 CYS A O 1
ATOM 1432 N N . ILE A 1 175 ? -9.087 9.516 3.999 1.00 81.00 175 ILE A N 1
ATOM 1433 C CA . ILE A 1 175 ? -9.640 10.883 4.049 1.00 81.00 175 ILE A CA 1
ATOM 1434 C C . ILE A 1 175 ? -10.973 10.946 4.820 1.00 81.00 175 ILE A C 1
ATOM 1436 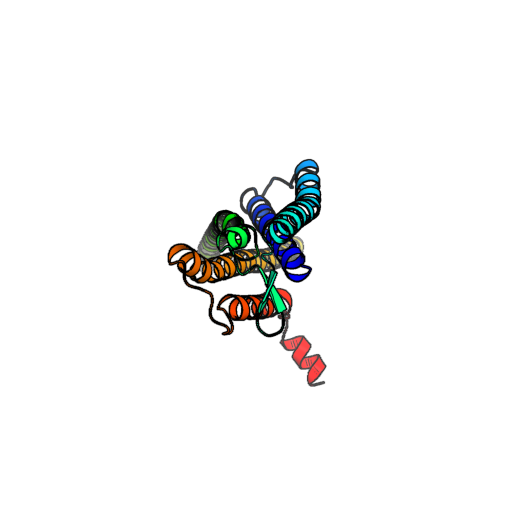O O . ILE A 1 175 ? -11.044 11.738 5.760 1.00 81.00 175 ILE A O 1
ATOM 1440 N N . PRO A 1 176 ? -11.999 10.114 4.530 1.00 77.62 176 PRO A N 1
ATOM 1441 C CA . PRO A 1 176 ? -13.264 10.168 5.265 1.00 77.62 176 PRO A CA 1
ATOM 1442 C C . PRO A 1 176 ? -13.091 9.880 6.757 1.00 77.62 176 PRO A C 1
ATOM 1444 O O . PRO A 1 176 ? -13.624 10.601 7.589 1.00 77.62 176 PRO A O 1
ATOM 1447 N N . ASN A 1 177 ? -12.256 8.897 7.111 1.00 75.25 177 ASN A N 1
ATOM 1448 C CA . ASN A 1 177 ? -12.002 8.579 8.517 1.00 75.25 177 ASN A CA 1
ATOM 1449 C C . ASN A 1 177 ? -11.328 9.733 9.263 1.00 75.25 177 ASN A C 1
ATOM 1451 O O . ASN A 1 177 ? -11.608 9.947 10.438 1.00 75.25 177 ASN A O 1
ATOM 1455 N N . PHE A 1 178 ? -10.423 10.454 8.602 1.00 76.38 178 PHE A N 1
ATOM 1456 C CA . PHE A 1 178 ? -9.744 11.596 9.198 1.00 76.38 178 PHE A CA 1
ATOM 1457 C C . PHE A 1 178 ? -10.703 12.773 9.406 1.00 76.38 178 PHE A C 1
ATOM 1459 O O . PHE A 1 178 ? -10.689 13.401 10.463 1.00 76.38 178 PHE A O 1
ATOM 1466 N N . ILE A 1 179 ? -11.581 13.019 8.430 1.00 79.69 179 ILE A N 1
ATOM 1467 C CA . ILE A 1 179 ? -12.651 14.018 8.527 1.00 79.69 179 ILE A CA 1
ATOM 1468 C C . ILE A 1 179 ? -13.597 13.676 9.687 1.00 79.69 179 ILE A C 1
ATOM 1470 O O . ILE A 1 179 ? -13.897 14.549 10.500 1.00 79.69 179 ILE A O 1
ATOM 1474 N N . ASP A 1 180 ? -14.000 12.410 9.827 1.00 76.25 180 ASP A N 1
ATOM 1475 C CA . ASP A 1 180 ? -14.855 11.954 10.931 1.00 76.25 180 ASP A CA 1
ATOM 1476 C C . ASP A 1 180 ? -14.194 12.169 12.300 1.00 76.25 180 ASP A C 1
ATOM 1478 O O . ASP A 1 180 ? -14.849 12.594 13.253 1.00 76.25 180 ASP A O 1
ATOM 1482 N N . ILE A 1 181 ? -12.884 11.902 12.396 1.00 76.50 181 ILE A N 1
ATOM 1483 C CA . ILE A 1 181 ? -12.099 12.105 13.620 1.00 76.50 181 ILE A CA 1
ATOM 1484 C C . ILE A 1 181 ? -12.035 13.592 13.988 1.00 76.50 181 ILE A C 1
ATOM 1486 O O . ILE A 1 181 ? -12.254 13.926 15.152 1.00 76.50 181 ILE A O 1
ATOM 1490 N N . ILE A 1 182 ? -11.764 14.478 13.022 1.00 80.69 182 ILE A N 1
ATOM 1491 C CA . ILE A 1 182 ? -11.700 15.933 13.252 1.00 80.69 182 ILE A CA 1
ATOM 1492 C C . ILE A 1 182 ? -13.057 16.478 13.687 1.00 80.69 182 ILE A C 1
ATOM 1494 O O . ILE A 1 182 ? -13.134 17.267 14.626 1.00 80.69 182 ILE A O 1
ATOM 1498 N N . ASN A 1 183 ? -14.128 16.043 13.026 1.00 82.56 183 ASN A N 1
ATOM 1499 C CA . ASN A 1 183 ? -15.471 16.535 13.305 1.00 82.56 183 ASN A CA 1
ATOM 1500 C C . ASN A 1 183 ? -16.081 15.918 14.576 1.00 82.56 183 ASN A C 1
ATOM 1502 O O . ASN A 1 183 ? -17.193 16.280 14.957 1.00 82.56 183 ASN A O 1
ATOM 1506 N N . GLY A 1 184 ? -15.387 14.979 15.233 1.00 72.25 184 GLY A N 1
ATOM 1507 C CA . GLY A 1 184 ? -15.873 14.299 16.436 1.00 72.25 184 GLY A CA 1
ATOM 1508 C C . GLY A 1 184 ? -17.166 13.509 16.210 1.00 72.25 184 GLY A C 1
ATOM 1509 O O . GLY A 1 184 ? -17.884 13.208 17.168 1.00 72.25 184 GLY A O 1
ATOM 1510 N N . VAL A 1 185 ? -17.491 13.191 14.954 1.00 72.94 185 VAL A N 1
ATOM 1511 C CA . VAL A 1 185 ? -18.752 12.545 14.594 1.00 72.94 185 VAL A CA 1
ATOM 1512 C C . VAL A 1 185 ? -18.684 11.082 15.011 1.00 72.94 185 VAL A C 1
ATOM 1514 O O . VAL A 1 185 ? -17.727 10.359 14.722 1.00 72.94 185 VAL A O 1
ATOM 1517 N N . ARG A 1 186 ? -19.720 10.622 15.719 1.00 65.25 186 ARG A N 1
ATOM 1518 C CA . ARG A 1 186 ? -19.867 9.200 16.035 1.00 65.25 186 ARG A CA 1
ATOM 1519 C C . ARG A 1 186 ? -20.194 8.451 14.750 1.00 65.25 186 ARG A C 1
ATOM 1521 O O . ARG A 1 186 ? -21.187 8.746 14.099 1.00 65.25 186 ARG A O 1
ATOM 1528 N N . ILE A 1 187 ? -19.354 7.475 14.429 1.00 62.72 187 ILE A N 1
ATOM 1529 C CA . ILE A 1 187 ? -19.432 6.687 13.198 1.00 62.72 187 ILE A CA 1
ATOM 1530 C C . ILE A 1 187 ? -20.803 6.015 13.096 1.00 62.72 187 ILE A C 1
ATOM 1532 O O . ILE A 1 187 ? -21.214 5.269 13.993 1.00 62.72 187 ILE A O 1
ATOM 1536 N N . GLU A 1 188 ? -21.486 6.251 11.981 1.00 59.38 188 GLU A N 1
ATOM 1537 C CA . GLU A 1 188 ? -22.755 5.610 11.665 1.00 59.38 188 GLU A CA 1
ATOM 1538 C C . GLU A 1 188 ? -22.575 4.102 11.433 1.00 59.38 188 GLU A C 1
ATOM 1540 O O . GLU A 1 188 ? -21.494 3.590 11.130 1.00 59.38 188 GLU A O 1
ATOM 1545 N N . LYS A 1 189 ? -23.656 3.339 11.609 1.00 59.53 189 LYS A N 1
ATOM 1546 C CA . LYS A 1 189 ? -23.633 1.874 11.466 1.00 59.53 189 LYS A CA 1
ATOM 1547 C C . LYS A 1 189 ? -23.413 1.413 10.016 1.00 59.53 189 LYS A C 1
ATOM 1549 O O . LYS A 1 189 ? -23.287 0.212 9.807 1.00 59.53 189 LYS A O 1
ATOM 1554 N N . GLU A 1 190 ? -23.413 2.313 9.042 1.00 67.94 190 GLU A N 1
ATOM 1555 C CA . GLU A 1 190 ? -23.387 2.018 7.607 1.00 67.94 190 GLU A CA 1
ATOM 1556 C C . GLU A 1 190 ? -22.017 1.525 7.100 1.00 67.94 190 GLU A C 1
ATOM 1558 O O . GLU A 1 190 ? -21.003 1.751 7.770 1.00 67.94 190 GLU A O 1
ATOM 1563 N N . PRO A 1 191 ? -21.976 0.788 5.964 1.00 64.00 191 PRO A N 1
ATOM 1564 C CA . PRO A 1 191 ? -20.719 0.382 5.337 1.00 64.00 191 PRO A CA 1
ATOM 1565 C C . PRO A 1 191 ? -19.857 1.610 5.062 1.00 64.00 191 PRO A C 1
ATOM 1567 O O . PRO A 1 191 ? -20.280 2.555 4.396 1.00 64.00 191 PRO A O 1
ATOM 1570 N N . THR A 1 192 ? -18.647 1.601 5.605 1.00 67.44 192 THR A N 1
ATOM 1571 C CA . THR A 1 192 ? -17.748 2.745 5.507 1.00 67.44 192 THR A CA 1
ATOM 1572 C C . THR A 1 192 ? -17.022 2.725 4.165 1.00 67.44 192 THR A C 1
ATOM 1574 O O . THR A 1 192 ? -16.829 1.676 3.551 1.00 67.44 192 THR A O 1
ATOM 1577 N N . SER A 1 193 ? -16.574 3.891 3.699 1.00 67.31 193 SER A N 1
ATOM 1578 C CA . SER A 1 193 ? -15.759 4.038 2.480 1.00 67.31 193 SER A CA 1
ATOM 1579 C C . SER A 1 193 ? -14.554 3.085 2.435 1.00 67.31 193 SER A C 1
ATOM 1581 O O . SER A 1 193 ? -14.135 2.651 1.364 1.00 67.31 193 SER A O 1
ATOM 1583 N N . THR A 1 194 ? -14.036 2.693 3.599 1.00 68.12 194 THR A N 1
ATOM 1584 C CA . THR A 1 194 ? -12.978 1.689 3.765 1.00 68.12 194 THR A CA 1
ATOM 1585 C C . THR A 1 194 ? -13.327 0.316 3.201 1.00 68.12 194 THR A C 1
ATOM 1587 O O . THR A 1 194 ? -12.446 -0.356 2.672 1.00 68.12 194 THR A O 1
ATOM 1590 N N . ASP A 1 195 ? -14.589 -0.103 3.295 1.00 71.25 195 ASP A N 1
ATOM 1591 C CA . ASP A 1 195 ? -15.034 -1.443 2.893 1.00 71.25 195 ASP A CA 1
ATOM 1592 C C . ASP A 1 195 ? -15.079 -1.549 1.361 1.00 71.25 195 ASP A C 1
ATOM 1594 O O . ASP A 1 195 ? -14.640 -2.538 0.761 1.00 71.25 195 AS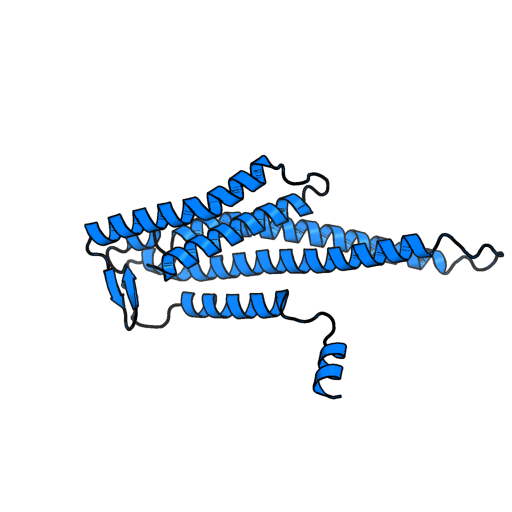P A O 1
ATOM 1598 N N . TRP A 1 196 ? -15.518 -0.465 0.716 1.00 77.06 196 TRP A N 1
ATOM 1599 C CA . TRP A 1 196 ? -15.464 -0.294 -0.735 1.00 77.06 196 TRP A CA 1
ATOM 1600 C C . TRP A 1 196 ? -14.030 -0.258 -1.251 1.00 77.06 196 TRP A C 1
ATOM 1602 O O . TRP A 1 196 ? -13.708 -0.917 -2.238 1.00 77.06 196 TRP A O 1
ATOM 1612 N N . VAL A 1 197 ? -13.152 0.465 -0.557 1.00 75.38 197 VAL A N 1
ATOM 1613 C CA . VAL A 1 197 ? -11.730 0.545 -0.900 1.00 75.38 197 VAL A CA 1
ATOM 1614 C C . VAL A 1 197 ? -11.063 -0.822 -0.790 1.00 75.38 197 VAL A C 1
ATOM 1616 O O . VAL A 1 197 ? -10.373 -1.225 -1.723 1.00 75.38 197 VAL A O 1
ATOM 1619 N N . ALA A 1 198 ? -11.272 -1.558 0.303 1.00 70.44 198 ALA A N 1
ATOM 1620 C CA . ALA A 1 198 ? -10.691 -2.888 0.471 1.00 70.44 198 ALA A CA 1
ATOM 1621 C C . ALA A 1 198 ? -11.113 -3.838 -0.664 1.00 70.44 198 ALA A C 1
ATOM 1623 O O . ALA A 1 198 ? -10.280 -4.553 -1.225 1.00 70.44 198 ALA A O 1
ATOM 1624 N N . SER A 1 199 ? -12.388 -3.779 -1.058 1.00 78.88 199 SER A N 1
ATOM 1625 C CA . SER A 1 199 ? -12.921 -4.548 -2.187 1.00 78.88 199 SER A CA 1
ATOM 1626 C C . SER A 1 199 ? -12.285 -4.127 -3.517 1.00 78.88 199 SER A C 1
ATOM 1628 O O . SER A 1 199 ? -11.855 -4.977 -4.299 1.00 78.88 199 SER A O 1
ATOM 1630 N N . ALA A 1 200 ? -12.148 -2.819 -3.755 1.00 79.38 200 ALA A N 1
ATOM 1631 C CA . ALA A 1 200 ? -11.503 -2.286 -4.950 1.00 79.38 200 ALA A CA 1
ATOM 1632 C C . ALA A 1 200 ? -10.032 -2.721 -5.050 1.00 79.38 200 ALA A C 1
ATOM 1634 O O . ALA A 1 200 ? -9.599 -3.147 -6.119 1.00 79.38 200 ALA A O 1
ATOM 1635 N N . ILE A 1 201 ? -9.274 -2.693 -3.944 1.00 79.75 201 ILE A N 1
ATOM 1636 C CA . ILE A 1 201 ? -7.876 -3.156 -3.902 1.00 79.75 201 ILE A CA 1
ATOM 1637 C C . ILE A 1 201 ? -7.772 -4.606 -4.381 1.00 79.75 201 ILE A C 1
ATOM 1639 O O . ILE A 1 201 ? -6.922 -4.903 -5.220 1.00 79.75 201 ILE A O 1
ATOM 1643 N N . GLY A 1 202 ? -8.634 -5.502 -3.889 1.00 74.62 202 GLY A N 1
ATOM 1644 C CA . GLY A 1 202 ? -8.629 -6.909 -4.300 1.00 74.62 202 GLY A CA 1
ATOM 1645 C C . GLY A 1 202 ? -8.854 -7.085 -5.804 1.00 74.62 202 GLY A C 1
ATOM 1646 O O . GLY A 1 202 ? -8.128 -7.834 -6.459 1.00 74.62 202 GLY A O 1
ATOM 1647 N N . ILE A 1 203 ? -9.800 -6.327 -6.366 1.00 82.31 203 ILE A N 1
ATOM 1648 C CA . ILE A 1 203 ? -10.074 -6.315 -7.808 1.00 82.31 203 ILE A CA 1
ATOM 1649 C C . ILE A 1 203 ? -8.849 -5.812 -8.584 1.00 82.31 203 ILE A C 1
ATOM 1651 O O . ILE A 1 203 ? -8.453 -6.432 -9.568 1.00 82.31 203 ILE A O 1
ATOM 1655 N N . PHE A 1 204 ? -8.197 -4.738 -8.133 1.00 78.75 204 PHE A N 1
ATOM 1656 C CA . P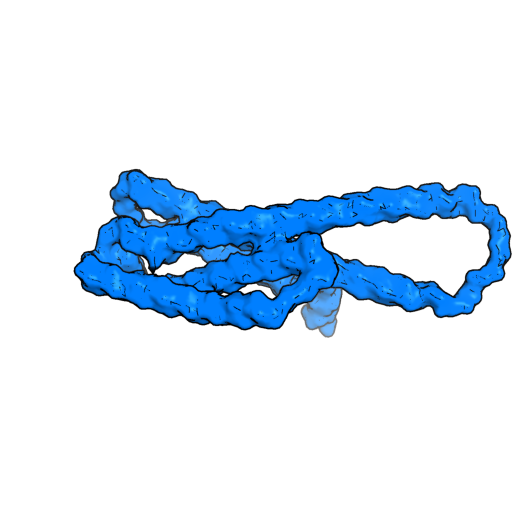HE A 1 204 ? -6.998 -4.211 -8.793 1.00 78.75 204 PHE A CA 1
ATOM 1657 C C . PHE A 1 204 ? -5.812 -5.176 -8.739 1.00 78.75 204 PHE A C 1
ATOM 1659 O O . PHE A 1 204 ? -5.147 -5.362 -9.755 1.00 78.75 204 PHE A O 1
ATOM 1666 N N . VAL A 1 205 ? -5.558 -5.826 -7.599 1.00 76.56 205 VAL A N 1
ATOM 1667 C CA . VAL A 1 205 ? -4.528 -6.875 -7.484 1.00 76.56 205 VAL A CA 1
ATOM 1668 C C . VAL A 1 205 ? -4.792 -7.979 -8.507 1.00 76.56 205 VAL A C 1
ATOM 1670 O O . VAL A 1 205 ? -3.884 -8.376 -9.239 1.00 76.56 205 VAL A O 1
ATOM 1673 N N . PHE A 1 206 ? -6.042 -8.440 -8.595 1.00 79.44 206 PHE A N 1
ATOM 1674 C CA . PHE A 1 206 ? -6.440 -9.466 -9.551 1.00 79.44 206 PHE A CA 1
ATOM 1675 C C . PHE A 1 206 ? -6.267 -9.006 -11.005 1.00 79.44 206 PHE A C 1
ATOM 1677 O O . PHE A 1 206 ? -5.750 -9.757 -11.824 1.00 79.44 206 PHE A O 1
ATOM 1684 N N . LEU A 1 207 ? -6.626 -7.767 -11.341 1.00 79.44 207 LEU A N 1
ATOM 1685 C CA . LEU A 1 207 ? -6.468 -7.242 -12.699 1.00 79.44 207 LEU A CA 1
ATOM 1686 C C . LEU A 1 207 ? -5.002 -7.013 -13.088 1.00 79.44 207 LEU A C 1
ATOM 1688 O O . LEU A 1 207 ? -4.632 -7.247 -14.231 1.00 79.44 207 LEU A O 1
ATOM 1692 N N . VAL A 1 208 ? -4.144 -6.572 -12.168 1.00 76.69 208 VAL A N 1
ATOM 1693 C CA . VAL A 1 208 ? -2.728 -6.322 -12.482 1.00 76.69 208 VAL A CA 1
ATOM 1694 C C . VAL A 1 208 ? -1.951 -7.634 -12.590 1.00 76.69 208 VAL A C 1
ATOM 1696 O O . VAL A 1 208 ? -1.205 -7.830 -13.552 1.00 76.69 208 VAL A O 1
ATOM 1699 N N . PHE A 1 209 ? -2.094 -8.523 -11.603 1.00 73.06 209 PHE A N 1
ATOM 1700 C CA . PHE A 1 209 ? -1.277 -9.737 -11.504 1.00 73.06 209 PHE A CA 1
ATOM 1701 C C . PHE A 1 209 ? -1.961 -10.979 -12.068 1.00 73.06 209 PHE A C 1
ATOM 1703 O O . PHE A 1 209 ? -1.285 -11.882 -12.553 1.00 73.06 209 PHE A O 1
ATOM 1710 N N . GLY A 1 210 ? -3.288 -11.035 -12.006 1.00 68.88 210 GLY A N 1
ATOM 1711 C CA . GLY A 1 210 ? -4.080 -12.166 -12.481 1.00 68.88 210 GLY A CA 1
ATOM 1712 C C . GLY A 1 210 ? -4.457 -12.082 -13.957 1.00 68.88 210 GLY A C 1
ATOM 1713 O O . GLY A 1 210 ? -4.867 -13.098 -14.507 1.00 68.88 210 GLY A O 1
ATOM 1714 N N . TRP A 1 211 ? -4.308 -10.926 -14.620 1.00 72.75 211 TRP A N 1
ATOM 1715 C CA . TRP A 1 211 ? -4.652 -10.796 -16.037 1.00 72.75 211 TRP A CA 1
ATOM 1716 C C . TRP A 1 211 ? -3.589 -11.458 -16.927 1.00 72.75 211 TRP A C 1
ATOM 1718 O O . TRP A 1 211 ? -2.476 -10.930 -17.070 1.00 72.75 211 TRP A O 1
ATOM 1728 N N . PRO A 1 212 ? -3.894 -12.611 -17.553 1.00 60.31 212 PRO A N 1
ATOM 1729 C CA . PRO A 1 212 ? -2.913 -13.335 -18.340 1.00 60.31 212 PRO A CA 1
ATOM 1730 C C . PRO A 1 212 ? -2.543 -12.513 -19.579 1.00 60.31 212 PRO A C 1
ATOM 1732 O O . PRO A 1 212 ? -3.408 -12.085 -20.343 1.00 60.31 212 PRO A O 1
ATOM 1735 N N . TYR A 1 213 ? -1.235 -12.339 -19.805 1.00 59.69 213 TYR A N 1
ATOM 1736 C CA . TYR A 1 213 ? -0.656 -11.614 -20.952 1.00 59.69 213 TYR A CA 1
ATOM 1737 C C . TYR A 1 213 ? -1.189 -12.115 -22.305 1.00 59.69 213 TYR A C 1
ATOM 1739 O O . TYR A 1 213 ? -1.173 -11.397 -23.298 1.00 59.69 213 TYR A O 1
ATOM 1747 N N . ASN A 1 214 ? -1.672 -13.359 -22.346 1.00 58.94 214 ASN A N 1
ATOM 1748 C CA . ASN A 1 214 ? -2.055 -14.038 -23.567 1.00 58.94 214 ASN A CA 1
ATOM 1749 C C . ASN A 1 214 ? -3.486 -14.584 -23.476 1.00 58.94 214 ASN A C 1
ATOM 1751 O O . ASN A 1 214 ? -3.716 -15.793 -23.412 1.00 58.94 214 ASN A O 1
ATOM 1755 N N . PHE A 1 215 ? -4.466 -13.676 -23.481 1.00 63.66 215 PHE A N 1
ATOM 1756 C CA . PHE A 1 215 ? -5.893 -14.025 -23.512 1.00 63.66 215 PHE A CA 1
ATOM 1757 C C . PHE A 1 215 ? -6.241 -14.932 -24.708 1.00 63.66 215 PHE A C 1
ATOM 1759 O O . PHE A 1 215 ? -7.202 -15.693 -24.647 1.00 63.66 215 PHE A O 1
ATOM 1766 N N . GLN A 1 216 ? -5.435 -14.905 -25.778 1.00 58.94 216 GLN A N 1
ATOM 1767 C CA . GLN A 1 216 ? -5.583 -15.804 -26.925 1.00 58.94 216 GLN A CA 1
ATOM 1768 C C . GLN A 1 216 ? -5.281 -17.271 -26.587 1.00 58.94 216 GLN A C 1
ATOM 1770 O O . GLN A 1 216 ? -5.979 -18.154 -27.078 1.00 58.94 216 GLN A O 1
ATOM 1775 N N . ASN A 1 217 ? -4.304 -17.548 -25.718 1.00 59.12 217 ASN A N 1
ATOM 1776 C CA . ASN A 1 217 ? -4.010 -18.917 -25.284 1.00 59.12 217 ASN A CA 1
ATOM 1777 C C . ASN A 1 217 ? -5.049 -19.430 -24.284 1.00 59.12 217 ASN A C 1
ATOM 1779 O O . ASN A 1 217 ? -5.433 -20.592 -24.355 1.00 59.12 217 ASN A O 1
ATOM 1783 N N . VAL A 1 218 ? -5.558 -18.561 -23.405 1.00 64.62 218 VAL A N 1
ATOM 1784 C CA . VAL A 1 218 ? -6.646 -18.922 -22.482 1.00 64.62 218 VAL A CA 1
ATOM 1785 C C . VAL A 1 218 ? -7.950 -19.155 -23.248 1.00 64.62 218 VAL A C 1
ATOM 1787 O O . VAL A 1 218 ? -8.634 -20.135 -22.982 1.00 64.62 218 VAL A O 1
ATOM 1790 N N . LYS A 1 219 ? -8.253 -18.338 -24.270 1.00 63.66 219 LYS A N 1
ATOM 1791 C CA . LYS A 1 219 ? -9.372 -18.597 -25.190 1.00 63.66 219 LYS A CA 1
ATOM 1792 C C . LYS A 1 219 ? -9.235 -19.944 -25.895 1.00 63.66 219 LYS A C 1
ATOM 1794 O O . LYS A 1 219 ? -10.219 -20.661 -25.966 1.00 63.66 219 LYS A O 1
ATOM 1799 N N . LYS A 1 220 ? -8.042 -20.307 -26.379 1.00 69.44 220 LYS A N 1
ATOM 1800 C CA . LYS A 1 220 ? -7.806 -21.618 -27.012 1.00 69.44 220 LYS A CA 1
ATOM 1801 C C . LYS A 1 220 ? -7.996 -22.799 -26.056 1.00 69.44 220 LYS A C 1
ATOM 1803 O O . LYS A 1 220 ? -8.440 -23.839 -26.506 1.00 69.44 220 LYS A O 1
ATOM 1808 N N . LEU A 1 221 ? -7.681 -22.632 -24.772 1.00 69.44 221 LEU A N 1
ATOM 1809 C CA . LEU A 1 221 ? -7.877 -23.651 -23.730 1.00 69.44 221 LEU A CA 1
ATOM 1810 C C . LEU A 1 221 ? -9.333 -23.786 -23.2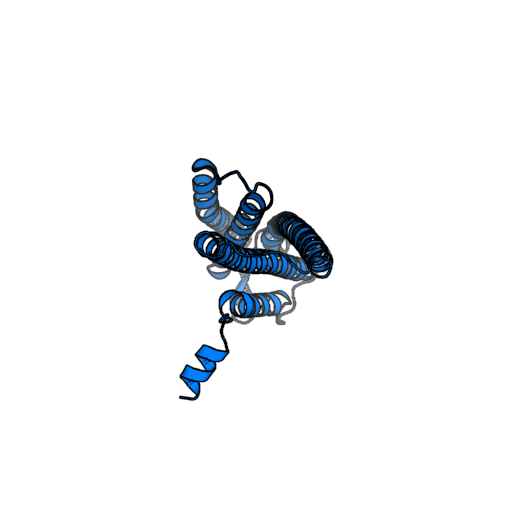59 1.00 69.44 221 LEU A C 1
ATOM 1812 O O . LEU A 1 221 ? -9.697 -24.821 -22.722 1.00 69.44 221 LEU A O 1
ATOM 1816 N N . TRP A 1 222 ? -10.142 -22.736 -23.414 1.00 68.75 222 TRP A N 1
ATOM 1817 C CA . TRP A 1 222 ? -11.557 -22.735 -23.023 1.00 68.75 222 TRP A CA 1
ATOM 1818 C C . TRP A 1 222 ? -12.520 -23.050 -24.177 1.00 68.75 222 TRP A C 1
ATOM 1820 O O . TRP A 1 222 ? -13.674 -23.379 -23.924 1.00 68.75 222 TRP A O 1
ATOM 1830 N N . LEU A 1 223 ? -12.077 -22.902 -25.430 1.00 72.62 223 LEU A N 1
ATOM 1831 C CA . LEU A 1 223 ? -12.889 -23.097 -26.643 1.00 72.62 223 LEU A CA 1
ATOM 1832 C C . LEU A 1 223 ? -12.389 -24.241 -27.544 1.00 72.62 223 LEU A C 1
ATOM 1834 O O . LEU A 1 223 ? -12.926 -24.406 -28.638 1.00 72.62 223 LEU A O 1
ATOM 1838 N N . GLY A 1 224 ? -11.358 -24.980 -27.130 1.00 61.78 224 GLY A N 1
ATOM 1839 C CA . GLY A 1 224 ? -10.847 -26.176 -27.810 1.00 61.78 224 GLY A CA 1
ATOM 1840 C C . GLY A 1 224 ? -11.009 -27.396 -26.924 1.00 61.78 224 GLY A C 1
ATOM 1841 O O . GLY A 1 224 ? -11.306 -28.469 -27.487 1.00 61.78 224 GLY A O 1
#

Radius of gyration: 24.35 Å; chains: 1; bounding box: 50×43×82 Å

Secondary structure (DSSP, 8-state):
-HHHHHHHHHHHHHHHHHHHHHHHHHTTT-PPPHHHHHHHHHHHHHHHHHHHHHHHHHHHHTT-EEEETTEEEE-SSGGGGGGTTTTHHHHHHHHHHHHHHHHHHHHHHHHHHHHHHHHHHHHTTSS--------SSSHHHHHHHHHHHHHHHHHHHHHHHHHHHHHHHHHHHHHHHHHHHHTTPPPPSSPPHHHHHHHHHHHHHHHHHSS-S-HHHHHHHHH-